Protein AF-A0A8S2AX64-F1 (afdb_monomer_lite)

Secondary structure (DSSP, 8-state):
-HHHHHHHHHHHHHHHHHH--------SSSTT----HHHH---GGGBPPPEEEESSSS-EEEEEEBSSEEEEEEE----SHHHHHHHHHHHHHHHTTTTTSTTB-SSPPTT-SEEEEEEHHHHHHS-HHHHHHHHHHHHHHHHHHHHHHHHHHHHHHHHHHHHHHHHHHHHHHHHHHHHHHHHHHHHHHHHHHHHTS------------------------------------SS-HIIIIIHHHHHHHHHHHHHHHHHHHHHHHHHHHHHHHHHHHHHHHHHHHSSS-TTS-------HHHHHHHHHHH--GGG----PPPPP------

Sequence (330 aa):
MANSLRLYLACIKNTLEAAMCLQNFPCQEVERHNKPEVELKTSPELLLNPLLICRNEAEKCLIETSINSLRISLKVKQADELENILTKKFLRFLSMRAEAFQVLRRKPVQGYDISFLITNYHCEEMQKQKLIDFIIQFMEDIEKEIRDLKESVNTRGRLVATEFLKQFISYSWVGGWLGFNSCFSLAVLCFVAYSKMTTVEAGQKTQKSSPSGSAAAATGSLKQSSGSFKRWGRRHPFVRYGLPMISLTVFGALGLGQLLQGSKDIAKVKDDQEWEIIETRKALSRTGPVDAYKPKNTSIEEELKAMQEKVDINTYEYKKIPKLNENKSS

InterPro domains:
  IPR008384 Actin-related protein 2/3 complex subunit 4 [PF05856] (1-167)
  IPR008384 Actin-related protein 2/3 complex subunit 4 [PTHR22629] (1-168)
  IPR020164 Cytochrome c oxidase assembly protein COX16 [PF14138] (239-326)
  IPR034666 Arp2/3 complex subunit 2/4 [G3DSA:3.30.1460.20] (1-168)
  IPR034666 Arp2/3 complex subunit 2/4 [SSF69645] (3-168)

Foldseek 3Di:
DVVLLVVLLVVLLVVLVVQPPADFDADPVDPPHGDDCQVVVPDVVQWDDWDWRDSDPQWIWIWTGGRWKIKIFTGDHDPDPLLVVLLLVVQQVVLVVCVVVVQWHVDGDPPGRTMGMGGNVCVVVDPSSVVSVVVSVVNVVSVVVSVVVVVVVVVVVVVVVVVVVVVVVVCCVVCVVVVVVVVVVVVVVVVVVVVVVPDDDDDDDDDDDDDDDDDDDDDDDDDDDDPDPPPPDDDDPCRVPVVVVVVCVVCVVVVVVVVVVVVVVVVVVVVVVVVVVVVVVVCVPDDDDPPPDDDPPDPPVNVVVVVCVVCPVVDDDDDDDDDDDPDDDD

Structure (mmCIF, N/CA/C/O backbone):
data_AF-A0A8S2AX64-F1
#
_entry.id   AF-A0A8S2AX64-F1
#
loop_
_atom_site.group_PDB
_atom_site.id
_atom_site.type_symbol
_atom_site.label_atom_id
_atom_site.label_alt_id
_atom_site.label_comp_id
_atom_site.label_asym_id
_atom_site.label_entity_id
_atom_site.label_seq_id
_atom_site.pdbx_PDB_ins_code
_atom_site.Cartn_x
_atom_site.Cartn_y
_atom_site.Cartn_z
_atom_site.occupancy
_atom_site.B_iso_or_equiv
_atom_site.auth_seq_id
_atom_site.auth_comp_id
_atom_site.auth_asym_id
_atom_site.auth_atom_id
_atom_site.pdbx_PDB_model_num
ATOM 1 N N . MET A 1 1 ? -5.538 13.500 -18.872 1.00 55.47 1 MET A N 1
ATOM 2 C CA . MET A 1 1 ? -5.405 12.380 -17.904 1.00 55.47 1 MET A CA 1
ATOM 3 C C . MET A 1 1 ? -5.060 12.812 -16.471 1.00 55.47 1 MET A C 1
ATOM 5 O O . MET A 1 1 ? -5.484 12.106 -15.562 1.00 55.47 1 MET A O 1
ATOM 9 N N . ALA A 1 2 ? -4.390 13.952 -16.228 1.00 62.00 2 ALA A N 1
ATOM 10 C CA . ALA A 1 2 ? -4.053 14.430 -14.872 1.00 62.00 2 ALA A CA 1
ATOM 11 C C . ALA A 1 2 ? -5.272 14.674 -13.949 1.00 62.00 2 ALA A C 1
ATOM 13 O O . ALA A 1 2 ? -5.227 14.343 -12.768 1.00 62.00 2 ALA A O 1
ATOM 14 N N . ASN A 1 3 ? -6.401 15.142 -14.498 1.00 77.25 3 ASN A N 1
ATOM 15 C CA . ASN A 1 3 ? -7.613 15.411 -13.707 1.00 77.25 3 ASN A CA 1
ATOM 16 C C . ASN A 1 3 ? -8.187 14.161 -13.014 1.00 77.25 3 ASN A C 1
ATOM 18 O O . ASN A 1 3 ? -8.735 14.273 -11.924 1.00 77.25 3 ASN A O 1
ATOM 22 N N . SER A 1 4 ? -8.023 12.972 -13.609 1.00 86.94 4 SER A N 1
ATOM 23 C CA . SER A 1 4 ? -8.509 11.714 -13.016 1.00 86.94 4 SER A CA 1
ATOM 24 C C . SER A 1 4 ? -7.727 11.300 -11.764 1.00 86.94 4 SER A C 1
ATOM 26 O O . SER A 1 4 ? -8.326 10.774 -10.833 1.00 86.94 4 SER A O 1
ATOM 28 N N . LEU A 1 5 ? -6.413 11.571 -11.715 1.00 89.62 5 LEU A N 1
ATOM 29 C CA . LEU A 1 5 ? -5.580 11.268 -10.546 1.00 89.62 5 LEU A CA 1
ATOM 30 C C . LEU A 1 5 ? -5.983 12.159 -9.372 1.00 89.62 5 LEU A C 1
ATOM 32 O O . LEU A 1 5 ? -6.236 11.665 -8.282 1.00 89.62 5 LEU A O 1
ATOM 36 N N . ARG A 1 6 ? -6.136 13.464 -9.623 1.00 91.69 6 ARG A N 1
ATOM 37 C CA . ARG A 1 6 ? -6.538 14.430 -8.594 1.00 91.69 6 ARG A CA 1
ATOM 38 C C . ARG A 1 6 ? -7.884 14.074 -7.962 1.00 91.69 6 ARG A C 1
ATOM 40 O O . ARG A 1 6 ? -8.031 14.161 -6.750 1.00 91.69 6 ARG A O 1
ATOM 47 N N . LEU A 1 7 ? -8.862 13.670 -8.777 1.00 93.44 7 LEU A N 1
ATOM 48 C CA . LEU A 1 7 ? -10.181 13.248 -8.293 1.00 93.44 7 LEU A CA 1
ATOM 49 C C . LEU A 1 7 ? -10.109 11.943 -7.491 1.00 93.44 7 LEU A C 1
ATOM 51 O O . LEU A 1 7 ? -10.753 11.836 -6.453 1.00 93.44 7 LEU A O 1
ATOM 55 N N . TYR A 1 8 ? -9.300 10.983 -7.940 1.00 94.12 8 TYR A N 1
ATOM 56 C CA . TYR A 1 8 ? -9.068 9.729 -7.225 1.00 94.12 8 TYR A CA 1
ATOM 57 C C . TYR A 1 8 ? -8.431 9.964 -5.849 1.00 94.12 8 TYR A C 1
ATOM 59 O O . TYR A 1 8 ? -8.951 9.486 -4.842 1.00 94.12 8 TYR A O 1
ATOM 67 N N . LEU A 1 9 ? -7.370 10.771 -5.783 1.00 94.38 9 LEU A N 1
ATOM 68 C CA . LEU A 1 9 ? -6.705 11.119 -4.527 1.00 94.38 9 LEU A CA 1
ATOM 69 C C . LEU A 1 9 ? -7.616 11.932 -3.600 1.00 94.38 9 LEU A C 1
ATOM 71 O O . LEU A 1 9 ? -7.649 11.672 -2.402 1.00 94.38 9 LEU A O 1
ATOM 75 N N . ALA A 1 10 ? -8.418 12.857 -4.138 1.00 95.38 10 ALA A N 1
ATOM 76 C CA . ALA A 1 10 ? -9.407 13.595 -3.352 1.00 95.38 10 ALA A CA 1
ATOM 77 C C . ALA A 1 10 ? -10.498 12.674 -2.776 1.00 95.38 10 ALA A C 1
ATOM 79 O O . ALA A 1 10 ? -10.884 12.820 -1.618 1.00 95.38 10 ALA A O 1
ATOM 80 N N . CYS A 1 11 ? -10.967 11.695 -3.556 1.00 95.81 11 CYS A N 1
ATOM 81 C CA . CYS A 1 11 ? -11.922 10.692 -3.089 1.00 95.81 11 CYS A CA 1
ATOM 82 C C . CYS A 1 11 ? -11.332 9.843 -1.953 1.00 95.81 11 CYS A C 1
ATOM 84 O O . CYS A 1 11 ? -11.980 9.674 -0.919 1.00 95.81 11 CYS A O 1
ATOM 86 N N . ILE A 1 12 ? -10.086 9.378 -2.101 1.00 96.19 12 ILE A N 1
ATOM 87 C CA . ILE A 1 12 ? -9.374 8.652 -1.040 1.00 96.19 12 ILE A CA 1
ATOM 88 C C . ILE A 1 12 ? -9.216 9.534 0.196 1.00 96.19 12 ILE A C 1
ATOM 90 O O . ILE A 1 12 ? -9.532 9.081 1.290 1.00 96.19 12 ILE A O 1
ATOM 94 N N . LYS A 1 13 ? -8.799 10.794 0.037 1.00 96.81 13 LYS A N 1
ATOM 95 C CA . LYS A 1 13 ? -8.626 11.745 1.142 1.00 96.81 13 LYS A CA 1
ATOM 96 C C . LYS A 1 13 ? -9.906 11.894 1.966 1.00 96.81 13 LYS A C 1
ATOM 98 O O . LYS A 1 13 ? -9.872 11.684 3.174 1.00 96.81 13 LYS A O 1
ATOM 103 N N . ASN A 1 14 ? -11.031 12.173 1.310 1.00 96.50 14 ASN A N 1
ATOM 104 C CA . ASN A 1 14 ? -12.323 12.337 1.982 1.00 96.50 14 ASN A CA 1
ATOM 105 C C . ASN A 1 14 ? -12.794 11.030 2.641 1.00 96.50 14 ASN A C 1
ATOM 107 O O . ASN A 1 14 ? -13.362 11.046 3.730 1.00 96.50 14 ASN A O 1
ATOM 111 N N . THR A 1 15 ? -12.529 9.887 2.001 1.00 96.75 15 THR A N 1
ATOM 112 C CA . THR A 1 15 ? -12.867 8.572 2.563 1.00 96.75 15 THR A CA 1
ATOM 113 C C . THR A 1 15 ? -12.036 8.278 3.807 1.00 96.75 15 THR A C 1
ATOM 115 O O . THR A 1 15 ? -12.578 7.819 4.805 1.00 96.75 15 THR A O 1
ATOM 118 N N . LEU A 1 16 ? -10.736 8.579 3.783 1.00 95.81 16 LEU A N 1
ATOM 119 C CA . LEU A 1 16 ? -9.847 8.419 4.932 1.00 95.81 16 LEU A CA 1
ATOM 120 C C . LEU A 1 16 ? -10.200 9.372 6.074 1.00 95.81 16 LEU A C 1
ATOM 122 O O . LEU A 1 16 ? -10.101 8.982 7.233 1.00 95.81 16 LEU A O 1
ATOM 126 N N . GLU A 1 17 ? -10.647 10.588 5.765 1.00 95.12 17 GLU A N 1
ATOM 127 C CA . GLU A 1 17 ? -11.116 11.542 6.769 1.00 95.12 17 GLU A CA 1
ATOM 128 C C . GLU A 1 17 ? -12.361 11.041 7.510 1.00 95.12 17 GLU A C 1
ATOM 130 O O . GLU A 1 17 ? -12.419 11.145 8.735 1.00 95.12 17 GLU A O 1
ATOM 135 N N . ALA A 1 18 ? -13.313 10.440 6.789 1.00 94.12 18 ALA A N 1
ATOM 136 C CA . ALA A 1 18 ? -14.493 9.812 7.382 1.00 94.12 18 ALA A CA 1
ATOM 137 C C . ALA A 1 18 ? -14.166 8.492 8.106 1.00 94.12 18 ALA A C 1
ATOM 139 O O . ALA A 1 18 ? -14.787 8.156 9.109 1.00 94.12 18 ALA A O 1
ATOM 140 N N . ALA A 1 19 ? -13.190 7.738 7.597 1.00 93.88 19 ALA A N 1
ATOM 141 C CA . ALA A 1 19 ? -12.797 6.440 8.130 1.00 93.88 19 ALA A CA 1
ATOM 142 C C . ALA A 1 19 ? -11.932 6.536 9.398 1.00 93.88 19 ALA A C 1
ATOM 144 O O . ALA A 1 19 ? -12.004 5.657 10.256 1.00 93.88 19 ALA A O 1
ATOM 145 N N . MET A 1 20 ? -11.120 7.589 9.547 1.00 89.50 20 MET A N 1
ATOM 146 C CA . MET A 1 20 ? -10.255 7.804 10.716 1.00 89.50 20 MET A CA 1
ATOM 147 C C . MET A 1 20 ? -11.000 8.432 11.900 1.00 89.50 20 MET A C 1
ATOM 149 O O . MET A 1 20 ? -10.605 9.461 12.455 1.00 89.50 20 MET A O 1
ATOM 153 N N . CYS A 1 21 ? -12.068 7.753 12.310 1.00 91.00 21 CYS A N 1
ATOM 154 C CA . CYS A 1 21 ? -12.815 7.981 13.544 1.00 91.00 21 CYS A CA 1
ATOM 155 C C . CYS A 1 21 ? -12.558 6.831 14.533 1.00 91.00 21 CYS A C 1
ATOM 157 O O . CYS A 1 21 ? -13.493 6.231 15.061 1.00 91.00 21 CYS A O 1
ATOM 159 N N . LEU A 1 22 ? -11.277 6.505 14.735 1.00 94.19 22 LEU A N 1
ATOM 160 C CA . LEU A 1 22 ? -10.844 5.383 15.565 1.00 94.19 22 LEU A CA 1
ATOM 161 C C . LEU A 1 22 ? -10.985 5.706 17.053 1.00 94.19 22 LEU A C 1
ATOM 163 O O . LEU A 1 22 ? -10.706 6.823 17.487 1.00 94.19 22 LEU A O 1
ATOM 167 N N . GLN A 1 23 ? -11.384 4.705 17.829 1.00 93.06 23 GLN A N 1
ATOM 168 C CA . GLN A 1 23 ? -11.519 4.784 19.278 1.00 93.06 23 GLN A CA 1
ATOM 169 C C . GLN A 1 23 ? -10.722 3.661 19.934 1.00 93.06 23 GLN A C 1
ATOM 171 O O . GLN A 1 23 ? -10.535 2.589 19.359 1.00 93.06 23 GLN A O 1
ATOM 176 N N . ASN A 1 24 ? -10.244 3.903 21.152 1.00 94.69 24 ASN A N 1
ATOM 177 C CA . ASN A 1 24 ? -9.595 2.858 21.926 1.00 94.69 24 ASN A CA 1
ATOM 178 C C . ASN A 1 24 ? -10.636 1.800 22.329 1.00 94.69 24 ASN A C 1
ATOM 180 O O . ASN A 1 24 ? -11.593 2.112 23.039 1.00 94.69 24 ASN A O 1
ATOM 184 N N . PHE A 1 25 ? -10.451 0.564 21.865 1.00 94.25 25 PHE A N 1
ATOM 185 C CA . PHE A 1 25 ? -11.359 -0.551 22.115 1.00 94.25 25 PHE A CA 1
ATOM 186 C C . PHE A 1 25 ? -10.556 -1.791 22.539 1.00 94.25 25 PHE A C 1
ATOM 188 O O . PHE A 1 25 ? -9.689 -2.223 21.775 1.00 94.25 25 PHE A O 1
ATOM 195 N N . PRO A 1 26 ? -10.795 -2.356 23.737 1.00 92.81 26 PRO A N 1
ATOM 196 C CA . PRO A 1 26 ? -10.091 -3.547 24.203 1.00 92.81 26 PRO A CA 1
ATOM 197 C C . PRO A 1 26 ? -10.538 -4.801 23.437 1.00 92.81 26 PRO A C 1
ATOM 199 O O . PRO A 1 26 ? -11.692 -4.915 23.035 1.00 92.81 26 PRO A O 1
ATOM 202 N N . CYS A 1 27 ? -9.634 -5.771 23.290 1.00 91.12 27 CYS A N 1
ATOM 203 C CA . CYS A 1 27 ? -9.926 -7.051 22.646 1.00 91.12 27 CYS A CA 1
ATOM 204 C C . CYS A 1 27 ? -10.966 -7.830 23.465 1.00 91.12 27 CYS A C 1
ATOM 206 O O . CYS A 1 27 ? -10.774 -8.038 24.665 1.00 91.12 27 CYS A O 1
ATOM 208 N N . GLN A 1 28 ? -12.038 -8.299 22.823 1.00 88.94 28 GLN A N 1
ATOM 209 C CA . GLN A 1 28 ? -13.081 -9.084 23.499 1.00 88.94 28 GLN A CA 1
ATOM 210 C C . GLN A 1 28 ? -12.664 -10.538 23.766 1.00 88.94 28 GLN A C 1
ATOM 212 O O . GLN A 1 28 ? -13.091 -11.125 24.754 1.00 88.94 28 GLN A O 1
ATOM 217 N N . GLU A 1 29 ? -11.831 -11.126 22.903 1.00 87.62 29 GLU A N 1
ATOM 218 C CA . GLU A 1 29 ? -11.436 -12.537 23.031 1.00 87.62 29 GLU A CA 1
ATOM 219 C C . GLU A 1 29 ? -10.362 -12.776 24.089 1.00 87.62 29 GLU A C 1
ATOM 221 O O . GLU A 1 29 ? -10.317 -13.832 24.716 1.00 87.62 29 GLU A O 1
ATOM 226 N N . VAL A 1 30 ? -9.442 -11.819 24.237 1.00 89.31 30 VAL A N 1
ATOM 227 C CA . VAL A 1 30 ? -8.279 -11.966 25.111 1.00 89.31 30 VAL A CA 1
ATOM 228 C C . VAL A 1 30 ? -8.277 -10.832 26.115 1.00 89.31 30 VAL A C 1
ATOM 230 O O . VAL A 1 30 ? -8.035 -9.676 25.763 1.00 89.31 30 VAL A O 1
ATOM 233 N N . GLU A 1 31 ? -8.501 -11.186 27.376 1.00 87.19 31 GLU A N 1
ATOM 234 C CA . GLU A 1 31 ? -8.516 -10.232 28.477 1.00 87.19 31 GLU A CA 1
ATOM 235 C C . GLU A 1 31 ? -7.222 -9.415 28.544 1.00 87.19 31 GLU A C 1
ATOM 237 O O . GLU A 1 31 ? -6.124 -9.940 28.373 1.00 87.19 31 GLU A O 1
ATOM 242 N N . ARG A 1 32 ? -7.351 -8.119 28.854 1.00 90.25 32 ARG A N 1
ATOM 243 C CA . ARG A 1 32 ? -6.231 -7.171 29.039 1.00 90.25 32 ARG A CA 1
ATOM 244 C C . ARG A 1 32 ? -5.342 -6.954 27.812 1.00 90.25 32 ARG A C 1
ATOM 246 O O . ARG A 1 32 ? -4.303 -6.307 27.929 1.00 90.25 32 ARG A O 1
ATOM 253 N N . HIS A 1 33 ? -5.741 -7.434 26.640 1.00 91.25 33 HIS A N 1
ATOM 254 C CA . HIS A 1 33 ? -5.062 -7.123 25.390 1.00 91.25 33 HIS A CA 1
ATOM 255 C C . HIS A 1 33 ? -5.841 -6.074 24.595 1.00 91.25 33 HIS A C 1
ATOM 257 O O . HIS A 1 33 ? -7.067 -6.078 24.561 1.00 91.25 33 HIS A O 1
ATOM 263 N N . ASN A 1 34 ? -5.118 -5.193 23.906 1.00 92.00 34 ASN A N 1
ATOM 264 C CA . ASN A 1 34 ? -5.666 -4.345 22.854 1.00 92.00 34 ASN A CA 1
ATOM 265 C C . ASN A 1 34 ? -5.005 -4.758 21.538 1.00 92.00 34 ASN A C 1
ATOM 267 O O . ASN A 1 34 ? -3.781 -4.681 21.402 1.00 92.00 34 ASN A O 1
ATOM 271 N N . LYS A 1 35 ? -5.801 -5.290 20.611 1.00 92.75 35 LYS A N 1
ATOM 272 C CA . LYS A 1 35 ? -5.341 -5.778 19.310 1.00 92.75 35 LYS A CA 1
ATOM 273 C C . LYS A 1 35 ? -6.155 -5.093 18.213 1.00 92.75 35 LYS A C 1
ATOM 275 O O . LYS A 1 35 ? -7.345 -4.867 18.405 1.00 92.75 35 LYS A O 1
ATOM 280 N N . PRO A 1 36 ? -5.552 -4.788 17.054 1.00 94.56 36 PRO A N 1
ATOM 281 C CA . PRO A 1 36 ? -6.282 -4.193 15.941 1.00 94.56 36 PRO A CA 1
ATOM 282 C C . PRO A 1 36 ? -7.335 -5.174 15.400 1.00 94.56 36 PRO A C 1
ATOM 284 O O . PRO A 1 36 ? -6.991 -6.209 14.823 1.00 94.56 36 PRO A O 1
ATOM 287 N N . GLU A 1 37 ? -8.616 -4.833 15.551 1.00 93.56 37 GLU A N 1
ATOM 288 C CA . GLU A 1 37 ? -9.743 -5.704 15.183 1.00 93.56 37 GLU A CA 1
ATOM 289 C C . GLU A 1 37 ? -9.778 -6.001 13.673 1.00 93.56 37 GLU A C 1
ATOM 291 O O . GLU A 1 37 ? -10.145 -7.098 13.255 1.00 93.56 37 GLU A O 1
ATOM 296 N N . VAL A 1 38 ? -9.289 -5.076 12.832 1.00 94.00 38 VAL A N 1
ATOM 297 C CA . VAL A 1 38 ? -9.238 -5.251 11.365 1.00 94.00 38 VAL A CA 1
ATOM 298 C C . VAL A 1 38 ? -8.298 -6.385 10.910 1.00 94.00 38 VAL A C 1
ATOM 300 O O . VAL A 1 38 ? -8.431 -6.922 9.799 1.00 94.00 38 VAL A O 1
ATOM 303 N N . GLU A 1 39 ? -7.325 -6.751 11.752 1.00 91.81 39 GLU A N 1
ATOM 304 C CA . GLU A 1 39 ? -6.420 -7.885 11.531 1.00 91.81 39 GLU A CA 1
ATOM 305 C C . GLU A 1 39 ? -6.965 -9.179 12.133 1.00 91.81 39 GLU A C 1
ATOM 307 O O . GLU A 1 39 ? -6.786 -10.235 11.530 1.00 91.81 39 GLU A O 1
ATOM 312 N N . LEU A 1 40 ? -7.619 -9.096 13.296 1.00 90.62 40 LEU A N 1
ATOM 313 C CA . LEU A 1 40 ? -8.103 -10.263 14.031 1.00 90.62 40 LEU A CA 1
ATOM 314 C C . LEU A 1 40 ? -9.362 -10.865 13.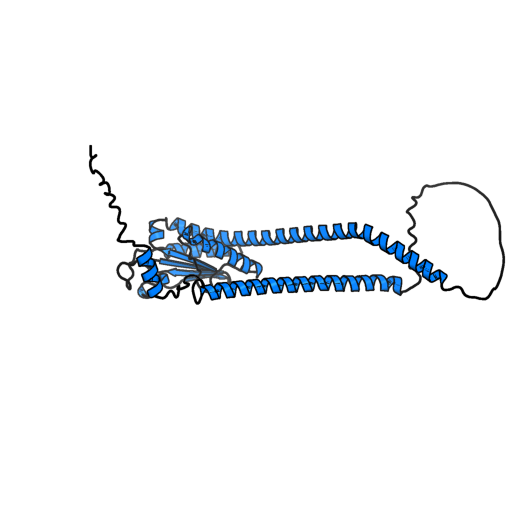384 1.00 90.62 40 LEU A C 1
ATOM 316 O O . LEU A 1 40 ? -9.444 -12.081 13.236 1.00 90.62 40 LEU A O 1
ATOM 320 N N . LYS A 1 41 ? -10.291 -10.015 12.923 1.00 89.00 41 LYS A N 1
ATOM 321 C CA . LYS A 1 41 ? -11.545 -10.392 12.240 1.00 89.00 41 LYS A CA 1
ATOM 322 C C . LYS A 1 41 ? -12.408 -11.423 12.985 1.00 89.00 41 LYS A C 1
ATOM 324 O O . LYS A 1 41 ? -13.100 -12.215 12.348 1.00 89.00 41 LYS A O 1
ATOM 329 N N . THR A 1 42 ? -12.369 -11.428 14.309 1.00 88.56 42 THR A N 1
ATOM 330 C CA . THR A 1 42 ? -13.107 -12.392 15.137 1.00 88.56 42 THR A CA 1
ATOM 331 C C . THR A 1 42 ? -14.516 -11.920 15.462 1.00 88.56 42 THR A C 1
ATOM 333 O O . THR A 1 42 ? -15.457 -12.704 15.379 1.00 88.56 42 THR A O 1
ATOM 336 N N . SER A 1 43 ? -14.665 -10.627 15.742 1.00 89.19 43 SER A N 1
ATOM 337 C CA . SER A 1 43 ? -15.923 -9.934 16.023 1.00 89.19 43 SER A CA 1
ATOM 338 C C . SER A 1 43 ? -16.411 -9.171 14.777 1.00 89.19 43 SER A C 1
ATOM 340 O O . SER A 1 43 ? -15.946 -8.062 14.485 1.00 89.19 43 SER A O 1
ATOM 342 N N . PRO A 1 44 ? -17.327 -9.742 13.972 1.00 91.12 44 PRO A N 1
ATOM 343 C CA . PRO A 1 44 ? -17.816 -9.081 12.761 1.00 91.12 44 PRO A CA 1
ATOM 344 C C . PRO A 1 44 ? -18.567 -7.772 13.043 1.00 91.12 44 PRO A C 1
ATOM 346 O O . PRO A 1 44 ? -18.605 -6.902 12.181 1.00 91.12 44 PRO A O 1
ATOM 349 N N . GLU A 1 45 ? -19.125 -7.597 14.239 1.00 91.75 45 GLU A N 1
ATOM 350 C CA . GLU A 1 45 ? -19.824 -6.385 14.674 1.00 91.75 45 GLU A CA 1
ATOM 351 C C . GLU A 1 45 ? -18.912 -5.159 14.827 1.00 91.75 45 GLU A C 1
ATOM 353 O O . GLU A 1 45 ? -19.392 -4.027 14.789 1.00 91.75 45 GLU A O 1
ATOM 358 N N . LEU A 1 46 ? -17.601 -5.369 14.985 1.00 93.06 46 LEU A N 1
ATOM 359 C CA . LEU A 1 46 ? -16.616 -4.289 15.094 1.00 93.06 46 LEU A CA 1
ATOM 360 C C . LEU A 1 46 ? -16.020 -3.896 13.741 1.00 93.06 46 LEU A C 1
ATOM 362 O O . LEU A 1 46 ? -15.304 -2.893 13.645 1.00 93.06 46 LEU A O 1
ATOM 366 N N . LEU A 1 47 ? -16.284 -4.695 12.706 1.00 94.06 47 LEU A N 1
ATOM 367 C CA . LEU A 1 47 ? -15.816 -4.468 11.350 1.00 94.06 47 LEU A CA 1
ATOM 368 C C . LEU A 1 47 ? -16.857 -3.663 10.579 1.00 94.06 47 LEU A C 1
ATOM 370 O O . LEU A 1 47 ? -18.045 -3.972 10.572 1.00 94.06 47 LEU A O 1
ATOM 374 N N . LEU A 1 48 ? -16.391 -2.637 9.879 1.00 94.25 48 LEU A N 1
ATOM 375 C CA . LEU A 1 48 ? -17.215 -1.874 8.957 1.00 94.25 48 LEU A CA 1
ATOM 376 C C . LEU A 1 48 ? -17.086 -2.441 7.540 1.00 94.25 48 LEU A C 1
ATOM 378 O O . LEU A 1 48 ? -16.194 -3.235 7.225 1.00 94.25 48 LEU A O 1
ATOM 382 N N . ASN A 1 49 ? -17.990 -2.010 6.660 1.00 93.88 49 ASN A N 1
ATOM 383 C CA . ASN A 1 49 ? -17.981 -2.451 5.273 1.00 93.88 49 ASN A CA 1
ATOM 384 C C . ASN A 1 49 ? -16.686 -2.008 4.568 1.00 93.88 49 ASN A C 1
ATOM 386 O O . ASN A 1 49 ? -16.378 -0.813 4.561 1.00 93.88 49 ASN A O 1
ATOM 390 N N . PRO A 1 50 ? -15.946 -2.936 3.933 1.00 95.19 50 PRO A N 1
ATOM 391 C CA . PRO A 1 50 ? -14.740 -2.593 3.200 1.00 95.19 50 PRO A CA 1
ATOM 392 C C . PRO A 1 50 ? -15.076 -1.747 1.969 1.00 95.19 50 PRO A C 1
ATOM 394 O O . PRO A 1 50 ? -15.979 -2.073 1.197 1.00 95.19 50 PRO A O 1
ATOM 397 N N . LEU A 1 51 ? -14.313 -0.679 1.759 1.00 96.00 51 LEU A N 1
ATOM 398 C CA . LEU A 1 51 ? -14.480 0.246 0.644 1.00 96.00 51 LEU A CA 1
ATOM 399 C C . LEU A 1 51 ? -13.373 0.026 -0.386 1.00 96.00 51 LEU A C 1
ATOM 401 O O . LEU A 1 51 ? -12.186 0.087 -0.070 1.00 96.00 51 LEU A O 1
ATOM 405 N N . LEU A 1 52 ? -13.760 -0.212 -1.637 1.00 95.69 52 LEU A N 1
ATOM 406 C CA . LEU A 1 52 ? -12.841 -0.339 -2.764 1.00 95.69 52 LEU A CA 1
ATOM 407 C C . LEU A 1 52 ? -12.969 0.897 -3.657 1.00 95.69 52 LEU A C 1
ATOM 409 O O . LEU A 1 52 ? -14.004 1.108 -4.285 1.00 95.69 52 LEU A O 1
ATOM 413 N N . ILE A 1 53 ? -11.902 1.684 -3.757 1.00 96.25 53 ILE A N 1
ATOM 414 C CA . ILE A 1 53 ? -11.826 2.841 -4.650 1.00 96.25 53 ILE A CA 1
ATOM 415 C C . ILE A 1 53 ? -10.905 2.465 -5.807 1.00 96.25 53 ILE A C 1
ATOM 417 O O . ILE A 1 53 ? -9.739 2.128 -5.601 1.00 96.25 53 ILE A O 1
ATOM 421 N N . CYS A 1 54 ? -11.424 2.512 -7.030 1.00 94.06 54 CYS A N 1
ATOM 422 C CA . CYS A 1 54 ? -10.666 2.189 -8.236 1.00 94.06 54 CYS A CA 1
ATOM 423 C C . CYS A 1 54 ? -10.594 3.408 -9.146 1.00 94.06 54 CYS A C 1
ATOM 425 O O . CYS A 1 54 ? -11.600 4.078 -9.370 1.00 94.06 54 CYS A O 1
ATOM 427 N N . ARG A 1 55 ? -9.410 3.662 -9.704 1.00 91.31 55 ARG A N 1
ATOM 428 C CA . ARG A 1 55 ? -9.247 4.622 -10.802 1.00 91.31 55 ARG A CA 1
ATOM 429 C C . ARG A 1 55 ? -9.277 3.916 -12.150 1.00 91.31 55 ARG A C 1
ATOM 431 O O . ARG A 1 55 ? -9.957 4.367 -13.061 1.00 91.31 55 ARG A O 1
ATOM 438 N N . ASN A 1 56 ? -8.544 2.810 -12.237 1.00 89.94 56 ASN A N 1
ATOM 439 C CA . ASN A 1 56 ? -8.448 1.914 -13.385 1.00 89.94 56 ASN A CA 1
ATOM 440 C C . ASN A 1 56 ? -8.437 0.467 -12.864 1.00 89.94 56 ASN A C 1
ATOM 442 O O . ASN A 1 56 ? -8.253 0.241 -11.673 1.00 89.94 56 ASN A O 1
ATOM 446 N N . GLU A 1 57 ? -8.520 -0.529 -13.741 1.00 88.69 57 GLU A N 1
ATOM 447 C CA . GLU A 1 57 ? -8.421 -1.947 -13.344 1.00 88.69 57 GLU A CA 1
ATOM 448 C C . GLU A 1 57 ? -7.077 -2.297 -12.668 1.00 88.69 57 GLU A C 1
ATOM 450 O O . GLU A 1 57 ? -6.999 -3.175 -11.804 1.00 88.69 57 GLU A O 1
ATOM 455 N N . ALA A 1 58 ? -6.009 -1.582 -13.039 1.00 88.56 58 ALA A N 1
ATOM 456 C CA . ALA A 1 58 ? -4.672 -1.756 -12.477 1.00 88.56 58 ALA A CA 1
ATOM 457 C C . ALA A 1 58 ? -4.458 -1.001 -11.148 1.00 88.56 58 ALA A C 1
ATOM 459 O O . ALA A 1 58 ? -3.704 -1.480 -10.304 1.00 88.56 58 ALA A O 1
ATOM 460 N N . GLU A 1 59 ? -5.120 0.146 -10.955 1.00 91.38 59 GLU A N 1
ATOM 461 C CA . GLU A 1 59 ? -4.952 1.044 -9.800 1.00 91.38 59 GLU A CA 1
ATOM 462 C C . GLU A 1 59 ? -6.171 0.963 -8.881 1.00 91.38 59 GLU A C 1
ATOM 464 O O . GLU A 1 59 ? -7.251 1.469 -9.210 1.00 91.38 59 GLU A O 1
ATOM 469 N N . LYS A 1 60 ? -5.981 0.361 -7.706 1.00 94.00 60 LYS A N 1
ATOM 470 C CA . LYS A 1 60 ? -7.043 0.183 -6.714 1.00 94.00 60 LYS A CA 1
ATOM 471 C C . LYS A 1 60 ? -6.542 0.416 -5.294 1.00 94.00 60 LYS A C 1
ATOM 473 O O . LYS A 1 60 ? -5.430 0.024 -4.943 1.00 94.00 60 LYS A O 1
ATOM 478 N N . CYS A 1 61 ? -7.402 0.994 -4.469 1.00 96.06 61 CYS A N 1
ATOM 479 C CA . CYS A 1 61 ? -7.218 1.177 -3.038 1.00 96.06 61 CYS A CA 1
ATOM 480 C C . CYS A 1 61 ? -8.345 0.442 -2.307 1.00 96.06 61 CYS A C 1
ATOM 482 O O . CYS A 1 61 ? -9.519 0.643 -2.611 1.00 96.06 61 CYS A O 1
ATOM 484 N N . LEU A 1 62 ? -7.987 -0.438 -1.377 1.00 97.00 62 LEU A N 1
ATOM 485 C CA . LEU A 1 62 ? -8.922 -1.109 -0.480 1.00 97.00 62 LEU A CA 1
ATOM 486 C C . LEU A 1 62 ? -8.758 -0.526 0.918 1.00 97.00 62 LEU A C 1
ATOM 488 O O . LEU A 1 62 ? -7.661 -0.560 1.474 1.00 97.00 62 LEU A O 1
ATOM 492 N N . ILE A 1 63 ? -9.848 -0.022 1.478 1.00 97.31 63 ILE A N 1
ATOM 493 C CA . ILE A 1 63 ? -9.912 0.540 2.821 1.00 97.31 63 ILE A CA 1
ATOM 494 C C . ILE A 1 63 ? -10.819 -0.371 3.644 1.00 97.31 63 ILE A C 1
ATOM 496 O O . ILE A 1 63 ? -12.016 -0.469 3.391 1.00 97.31 63 ILE A O 1
ATOM 500 N N . GLU A 1 64 ? -10.237 -1.058 4.616 1.00 95.88 64 GLU A N 1
ATOM 501 C CA . GLU A 1 64 ? -10.959 -1.834 5.618 1.00 95.88 64 GLU A CA 1
ATOM 502 C C . GLU A 1 64 ? -10.919 -1.056 6.929 1.00 95.88 64 GLU A C 1
ATOM 504 O O . GLU A 1 64 ? -9.848 -0.686 7.415 1.00 95.88 64 GLU A O 1
ATOM 509 N N . THR A 1 65 ? -12.086 -0.802 7.499 1.00 95.88 65 THR A N 1
ATOM 510 C CA . THR A 1 65 ? -12.244 -0.015 8.718 1.00 95.88 65 THR A CA 1
ATOM 511 C C . THR A 1 65 ? -12.812 -0.873 9.836 1.00 95.88 65 THR A C 1
ATOM 513 O O . THR A 1 65 ? -13.651 -1.744 9.612 1.00 95.88 65 THR A O 1
ATOM 516 N N . SER A 1 66 ? -12.349 -0.624 11.053 1.00 95.50 66 SER A N 1
ATOM 517 C CA . SER A 1 66 ? -12.936 -1.144 12.282 1.00 95.50 66 SER A CA 1
ATOM 518 C C . SER A 1 66 ? -13.052 -0.025 13.316 1.00 95.50 66 SER A C 1
ATOM 520 O O . SER A 1 66 ? -12.681 1.122 13.057 1.00 95.50 66 SER A O 1
ATOM 522 N N . ILE A 1 67 ? -13.560 -0.356 14.502 1.00 94.88 67 ILE A N 1
ATOM 523 C CA . ILE A 1 67 ? -13.676 0.591 15.615 1.00 94.88 67 ILE A CA 1
ATOM 524 C C . ILE A 1 67 ? -12.325 1.157 16.091 1.00 94.88 67 ILE A C 1
ATOM 526 O O . ILE A 1 67 ? -12.235 2.342 16.403 1.00 94.88 67 ILE A O 1
ATOM 530 N N . ASN A 1 68 ? -11.271 0.333 16.136 1.00 95.19 68 ASN A N 1
ATOM 531 C CA . ASN A 1 68 ? -9.974 0.701 16.722 1.00 95.19 68 ASN A CA 1
ATOM 532 C C . ASN A 1 68 ? -8.828 0.805 15.717 1.00 95.19 68 ASN A C 1
ATOM 534 O O . ASN A 1 68 ? -7.760 1.325 16.044 1.00 95.19 68 ASN A O 1
ATOM 538 N N . SER A 1 69 ? -9.015 0.285 14.506 1.00 95.75 69 SER A N 1
ATOM 539 C CA . SER A 1 69 ? -7.963 0.207 13.505 1.00 95.75 69 SER A CA 1
ATOM 540 C C . SER A 1 69 ? -8.503 0.338 12.088 1.00 95.75 69 SER A C 1
ATOM 542 O O . SER A 1 69 ? -9.679 0.143 11.796 1.00 95.75 69 SER A O 1
ATOM 544 N N . LEU A 1 70 ? -7.610 0.708 11.183 1.00 96.00 70 LEU A N 1
ATOM 545 C CA . LEU A 1 70 ? -7.899 0.929 9.780 1.00 96.00 70 LEU A CA 1
ATOM 546 C C . LEU A 1 70 ? -6.758 0.330 8.968 1.00 96.00 70 LEU A C 1
ATOM 548 O O . LEU A 1 70 ? -5.583 0.618 9.205 1.00 96.00 70 LEU A O 1
ATOM 552 N N . ARG A 1 71 ? -7.101 -0.512 7.997 1.00 96.88 71 ARG A N 1
ATOM 553 C CA . ARG A 1 71 ? -6.150 -1.091 7.054 1.00 96.88 71 ARG A CA 1
ATOM 554 C C . ARG A 1 71 ? -6.367 -0.510 5.664 1.00 96.88 71 ARG A C 1
ATOM 556 O O . ARG A 1 71 ? -7.454 -0.601 5.105 1.00 96.88 71 ARG A O 1
ATOM 563 N N . ILE A 1 72 ? -5.306 0.048 5.090 1.00 96.62 72 ILE A N 1
ATOM 564 C CA . ILE A 1 72 ? -5.309 0.614 3.734 1.00 96.62 72 ILE A CA 1
ATOM 565 C C . ILE A 1 72 ? -4.398 -0.250 2.890 1.00 96.62 72 ILE A C 1
ATOM 567 O O . ILE A 1 72 ? -3.222 -0.381 3.208 1.00 96.62 72 ILE A O 1
ATOM 571 N N . SER A 1 73 ? -4.907 -0.840 1.819 1.00 96.88 73 SER A N 1
ATOM 572 C CA . SER A 1 73 ? -4.107 -1.627 0.884 1.00 96.88 73 SER A CA 1
ATOM 573 C C . SER A 1 73 ? -4.127 -0.984 -0.488 1.00 96.88 73 SER A C 1
ATOM 575 O O . SER A 1 73 ? -5.188 -0.751 -1.064 1.00 96.88 73 SER A O 1
ATOM 577 N N . LEU A 1 74 ? -2.941 -0.707 -1.016 1.00 95.12 74 LEU A N 1
ATOM 578 C CA . LEU A 1 74 ? -2.752 -0.000 -2.272 1.00 95.12 74 LEU A CA 1
ATOM 579 C C . LEU A 1 74 ? -2.189 -0.951 -3.322 1.00 95.12 74 LEU A C 1
ATOM 581 O O . LEU A 1 74 ? -1.268 -1.731 -3.058 1.00 95.12 74 LEU A O 1
ATOM 585 N N . LYS A 1 75 ? -2.751 -0.869 -4.524 1.00 94.44 75 LYS A N 1
ATOM 586 C CA . LYS A 1 75 ? -2.197 -1.480 -5.724 1.00 94.44 75 LYS A CA 1
ATOM 587 C C . LYS A 1 75 ? -1.730 -0.377 -6.660 1.00 94.44 75 LYS A C 1
ATOM 589 O O . LYS A 1 75 ? -2.522 0.487 -7.043 1.00 94.44 75 LYS A O 1
ATOM 594 N N . VAL A 1 76 ? -0.448 -0.417 -6.991 1.00 92.94 76 VAL A N 1
ATOM 595 C CA . VAL A 1 76 ? 0.215 0.571 -7.840 1.00 92.94 76 VAL A CA 1
ATOM 596 C C . VAL A 1 76 ? 0.074 0.137 -9.297 1.00 92.94 76 VAL A C 1
ATOM 598 O O . VAL A 1 76 ? 0.080 -1.055 -9.610 1.00 92.94 76 VAL A O 1
ATOM 601 N N . LYS A 1 77 ? -0.058 1.103 -10.210 1.00 90.19 77 LYS A N 1
ATOM 602 C CA . LYS A 1 77 ? -0.071 0.815 -11.645 1.00 90.19 77 LYS A CA 1
ATOM 603 C C . LYS A 1 77 ? 1.246 0.187 -12.078 1.00 90.19 77 LYS A C 1
ATOM 605 O O . LYS A 1 77 ? 2.310 0.726 -11.800 1.00 90.19 77 LYS A O 1
ATOM 610 N N . GLN A 1 78 ? 1.155 -0.901 -12.830 1.00 88.75 78 GLN A N 1
ATOM 611 C CA . GLN A 1 78 ? 2.296 -1.562 -13.453 1.00 88.75 78 GLN A CA 1
ATOM 612 C C . GLN A 1 78 ? 2.011 -1.627 -14.954 1.00 88.75 78 GLN A C 1
ATOM 614 O O . GLN A 1 78 ? 1.048 -2.282 -15.354 1.00 88.75 78 GLN A O 1
ATOM 619 N N . ALA A 1 79 ? 2.774 -0.896 -15.773 1.00 88.56 79 ALA A N 1
ATOM 620 C CA . ALA A 1 79 ? 2.625 -0.941 -17.229 1.00 88.56 79 ALA A CA 1
ATOM 621 C C . ALA A 1 79 ? 3.509 -2.028 -17.860 1.00 88.56 79 ALA A C 1
ATOM 623 O O . ALA A 1 79 ? 3.068 -2.717 -18.774 1.00 88.56 79 ALA A O 1
ATOM 624 N N . ASP A 1 80 ? 4.721 -2.205 -17.327 1.00 91.81 80 ASP A N 1
ATOM 625 C CA . ASP A 1 80 ? 5.741 -3.112 -17.860 1.00 91.81 80 ASP A CA 1
ATOM 626 C 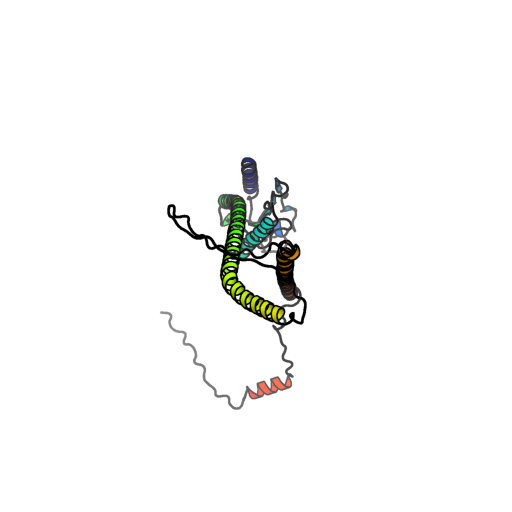C . ASP A 1 80 ? 6.223 -4.127 -16.810 1.00 91.81 80 ASP A C 1
ATOM 628 O O . ASP A 1 80 ? 6.130 -3.902 -15.600 1.00 91.81 80 ASP A O 1
ATOM 632 N N . GLU A 1 81 ? 6.857 -5.214 -17.261 1.00 92.31 81 GLU A N 1
ATOM 633 C CA . GLU A 1 81 ? 7.512 -6.185 -16.370 1.00 92.31 81 GLU A CA 1
ATOM 634 C C . GLU A 1 81 ? 8.651 -5.545 -15.556 1.00 92.31 81 GLU A C 1
ATOM 636 O O . GLU A 1 81 ? 8.804 -5.822 -14.363 1.00 92.31 81 GLU A O 1
ATOM 641 N N . LEU A 1 82 ? 9.408 -4.621 -16.162 1.00 91.06 82 LEU A N 1
ATOM 642 C CA . LEU A 1 82 ? 10.446 -3.865 -15.458 1.00 91.06 82 LEU A CA 1
ATOM 643 C C . LEU A 1 82 ? 9.847 -3.040 -14.311 1.00 91.06 82 LEU A C 1
ATOM 645 O O . LEU A 1 82 ? 10.386 -3.051 -13.206 1.00 91.06 82 LEU A O 1
ATOM 649 N N . GLU A 1 83 ? 8.718 -2.367 -14.543 1.00 93.00 83 GLU A N 1
ATOM 650 C CA . GLU A 1 83 ? 8.025 -1.601 -13.501 1.00 93.00 83 GLU A CA 1
ATOM 651 C C . GLU A 1 83 ? 7.496 -2.507 -12.392 1.00 93.00 83 GLU A C 1
ATOM 653 O O . GLU A 1 83 ? 7.617 -2.150 -11.223 1.00 93.00 83 GLU A O 1
ATOM 658 N N . ASN A 1 84 ? 6.986 -3.696 -12.717 1.00 92.81 84 ASN A N 1
ATOM 659 C CA . ASN A 1 84 ? 6.567 -4.677 -11.715 1.00 92.81 84 ASN A CA 1
ATOM 660 C C . ASN A 1 84 ? 7.743 -5.080 -10.800 1.00 92.81 84 ASN A C 1
ATOM 662 O O . ASN A 1 84 ? 7.640 -5.032 -9.570 1.00 92.81 84 ASN A O 1
ATOM 666 N N . ILE A 1 85 ? 8.910 -5.389 -11.378 1.00 93.69 85 ILE A N 1
ATOM 667 C CA . ILE A 1 85 ? 10.111 -5.741 -10.604 1.00 93.69 85 ILE A CA 1
ATOM 668 C C . ILE A 1 85 ? 10.596 -4.558 -9.755 1.00 93.69 85 ILE A C 1
ATOM 670 O O . ILE A 1 85 ? 10.939 -4.747 -8.582 1.00 93.69 85 ILE A O 1
ATOM 674 N N . LEU A 1 86 ? 10.628 -3.350 -10.325 1.00 94.12 86 LEU A N 1
ATOM 675 C CA . LEU A 1 86 ? 11.043 -2.135 -9.621 1.00 94.12 86 LEU A CA 1
ATOM 676 C C . LEU A 1 86 ? 10.108 -1.829 -8.451 1.00 94.12 86 LEU A C 1
ATOM 678 O O . LEU A 1 86 ? 10.579 -1.682 -7.325 1.00 94.12 86 LEU A O 1
ATOM 682 N N . THR A 1 87 ? 8.798 -1.839 -8.693 1.00 93.25 87 THR A N 1
ATOM 683 C CA . THR A 1 87 ? 7.754 -1.612 -7.686 1.00 93.25 87 THR A CA 1
ATOM 684 C C . THR A 1 87 ? 7.881 -2.620 -6.549 1.00 93.25 87 THR A C 1
ATOM 686 O O . THR A 1 87 ? 7.988 -2.241 -5.384 1.00 93.25 87 THR A O 1
ATOM 689 N N . LYS A 1 88 ? 7.993 -3.915 -6.870 1.00 92.31 88 LYS A N 1
ATOM 690 C CA . LYS A 1 88 ? 8.159 -4.977 -5.871 1.00 92.31 88 LYS A CA 1
ATOM 691 C C . LYS A 1 88 ? 9.419 -4.795 -5.020 1.00 92.31 88 LYS A C 1
ATOM 693 O O . LYS A 1 88 ? 9.373 -5.015 -3.810 1.00 92.31 88 LYS A O 1
ATOM 698 N N . LYS A 1 89 ? 10.556 -4.425 -5.622 1.00 92.94 89 LYS A N 1
ATOM 699 C CA . LYS A 1 89 ? 11.816 -4.200 -4.889 1.00 92.94 89 LYS A CA 1
ATOM 700 C C . LYS A 1 89 ? 11.760 -2.936 -4.031 1.00 92.94 89 LYS A C 1
ATOM 702 O O . LYS A 1 89 ? 12.179 -2.986 -2.876 1.00 92.94 89 LYS A O 1
ATOM 707 N N . PHE A 1 90 ? 11.228 -1.844 -4.573 1.00 93.75 90 PHE A N 1
ATOM 708 C CA . PHE A 1 90 ? 11.097 -0.564 -3.883 1.00 93.75 90 PHE A CA 1
ATOM 709 C C . PHE A 1 90 ? 10.156 -0.665 -2.677 1.00 93.75 90 PHE A C 1
ATOM 711 O O . PHE A 1 90 ? 10.541 -0.336 -1.557 1.00 93.75 90 PHE A O 1
ATOM 718 N N . LEU A 1 91 ? 8.962 -1.229 -2.860 1.00 92.69 91 LEU A N 1
ATOM 719 C CA . LEU A 1 91 ? 8.003 -1.378 -1.765 1.00 92.69 91 LEU A CA 1
ATOM 720 C C . LEU A 1 91 ? 8.506 -2.371 -0.712 1.00 92.69 91 LEU A C 1
ATOM 722 O O . LEU A 1 91 ? 8.399 -2.096 0.479 1.00 92.69 91 LEU A O 1
ATOM 726 N N . ARG A 1 92 ? 9.169 -3.466 -1.119 1.00 91.38 92 ARG A N 1
ATOM 727 C CA . ARG A 1 92 ? 9.844 -4.374 -0.174 1.00 91.38 92 ARG A CA 1
ATOM 728 C C . ARG A 1 92 ? 10.902 -3.645 0.656 1.00 91.38 92 ARG A C 1
ATOM 730 O O . ARG A 1 92 ? 11.026 -3.916 1.847 1.00 91.38 92 ARG A O 1
ATOM 737 N N . PHE A 1 93 ? 11.665 -2.738 0.050 1.00 92.69 93 PHE A N 1
ATOM 738 C CA . PHE A 1 93 ? 12.656 -1.926 0.756 1.00 92.69 93 PHE A CA 1
ATOM 739 C C . PHE A 1 93 ? 12.024 -1.022 1.822 1.00 92.69 93 PHE A C 1
ATOM 741 O O . PHE A 1 93 ? 12.592 -0.895 2.910 1.00 92.69 93 PHE A O 1
ATOM 748 N N . LEU A 1 94 ? 10.848 -0.455 1.544 1.00 90.44 94 LEU A N 1
ATOM 749 C CA . LEU A 1 94 ? 10.083 0.319 2.522 1.00 90.44 94 LEU A CA 1
ATOM 750 C C . LEU A 1 94 ? 9.554 -0.574 3.652 1.00 90.44 94 LEU A C 1
ATOM 752 O O . LEU A 1 94 ? 9.742 -0.253 4.823 1.00 90.44 94 LEU A O 1
ATOM 756 N N . SER A 1 95 ? 8.995 -1.746 3.328 1.00 88.31 95 SER A N 1
ATOM 757 C CA . SER A 1 95 ? 8.474 -2.693 4.328 1.00 88.31 95 SER A CA 1
ATOM 758 C C . SER A 1 95 ? 9.543 -3.206 5.298 1.00 88.31 95 SER A C 1
ATOM 760 O O . SER A 1 95 ? 9.237 -3.473 6.458 1.00 88.31 95 SER A O 1
ATOM 762 N N . MET A 1 96 ? 10.802 -3.326 4.857 1.00 88.81 96 MET A N 1
ATOM 763 C CA . MET A 1 96 ? 11.919 -3.711 5.734 1.00 88.81 96 MET A CA 1
ATOM 764 C C . MET A 1 96 ? 12.219 -2.669 6.820 1.00 88.81 96 MET A C 1
ATOM 766 O O . MET A 1 96 ? 12.809 -3.016 7.836 1.00 88.81 96 MET A O 1
ATOM 770 N N . ARG A 1 97 ? 11.813 -1.408 6.628 1.00 90.94 97 ARG A N 1
ATOM 771 C CA . ARG A 1 97 ? 12.027 -0.299 7.574 1.00 90.94 97 ARG A CA 1
ATOM 772 C C . ARG A 1 97 ? 10.749 0.135 8.290 1.00 90.94 97 ARG A C 1
ATOM 774 O O . ARG A 1 97 ? 10.697 1.227 8.849 1.00 90.94 97 ARG A O 1
ATOM 781 N N . ALA A 1 98 ? 9.740 -0.733 8.319 1.00 87.56 98 ALA A N 1
ATOM 782 C CA . ALA A 1 98 ? 8.465 -0.476 8.986 1.00 87.56 98 ALA A CA 1
ATOM 783 C C . ALA A 1 98 ? 8.589 -0.177 10.498 1.00 87.56 98 ALA A C 1
ATOM 785 O O . ALA A 1 98 ? 7.660 0.347 11.088 1.00 87.56 98 ALA A O 1
ATOM 786 N N . GLU A 1 99 ? 9.722 -0.466 11.146 1.00 82.44 99 GLU A N 1
ATOM 787 C CA . GLU A 1 99 ? 9.950 -0.075 12.549 1.00 82.44 99 GLU A CA 1
ATOM 788 C C . GLU A 1 99 ? 10.134 1.439 12.713 1.00 82.44 99 GLU A C 1
ATOM 790 O O . GLU A 1 99 ? 9.591 2.031 13.640 1.00 82.44 99 GLU A O 1
ATOM 795 N N . ALA A 1 100 ? 10.846 2.076 11.778 1.00 83.62 100 ALA A N 1
ATOM 796 C CA . ALA A 1 100 ? 10.944 3.534 11.723 1.00 83.62 100 ALA A CA 1
ATOM 797 C C . ALA A 1 100 ? 9.647 4.158 11.188 1.00 83.62 100 ALA A C 1
ATOM 799 O O . ALA A 1 100 ? 9.298 5.283 11.536 1.00 83.62 100 ALA A O 1
ATOM 800 N N . PHE A 1 101 ? 8.932 3.415 10.340 1.00 80.31 101 PHE A N 1
ATOM 801 C CA . PHE A 1 101 ? 7.680 3.831 9.727 1.00 80.31 101 PHE A CA 1
ATOM 802 C C . PHE A 1 101 ? 6.491 3.073 10.331 1.00 80.31 101 PHE A C 1
ATOM 804 O O . PHE A 1 101 ? 5.919 2.194 9.687 1.00 80.31 101 PHE A O 1
ATOM 811 N N . GLN A 1 102 ? 6.138 3.405 11.577 1.00 83.62 102 GLN A N 1
ATOM 812 C CA . GLN A 1 102 ? 5.255 2.593 12.433 1.00 83.62 102 GLN A CA 1
ATOM 813 C C . GLN A 1 102 ? 3.896 2.223 11.812 1.00 83.62 102 GLN A C 1
ATOM 815 O O . GLN A 1 102 ? 3.346 1.171 12.124 1.00 83.62 102 GLN A O 1
ATOM 820 N N . VAL A 1 103 ? 3.366 3.048 10.904 1.00 91.50 103 VAL A N 1
ATOM 821 C CA . VAL A 1 103 ? 2.055 2.823 10.271 1.00 91.50 103 VAL A CA 1
ATOM 822 C C . VAL A 1 103 ? 2.098 1.851 9.081 1.00 91.50 103 VAL A C 1
ATOM 824 O O . VAL A 1 103 ? 1.058 1.503 8.519 1.00 91.50 103 VAL A O 1
ATOM 827 N N . LEU A 1 104 ? 3.284 1.408 8.646 1.00 93.81 104 LEU A N 1
ATOM 828 C CA . LEU A 1 104 ? 3.437 0.484 7.521 1.00 93.81 104 LEU A CA 1
ATOM 829 C C . LEU A 1 104 ? 3.424 -0.978 7.982 1.00 93.81 104 LEU A C 1
ATOM 831 O O . LEU A 1 104 ? 4.118 -1.371 8.917 1.00 93.81 104 LEU A O 1
ATOM 835 N N . ARG A 1 105 ? 2.699 -1.841 7.261 1.00 94.06 105 ARG A N 1
ATOM 836 C CA . ARG A 1 105 ? 2.738 -3.287 7.516 1.00 94.06 105 ARG A CA 1
ATOM 837 C C . ARG A 1 105 ? 4.005 -3.898 6.919 1.00 94.06 105 ARG A C 1
ATOM 839 O O . ARG A 1 105 ? 4.361 -3.654 5.768 1.00 94.06 105 ARG A O 1
ATOM 846 N N . ARG A 1 106 ? 4.634 -4.808 7.672 1.00 91.56 106 ARG A N 1
ATOM 847 C CA . ARG A 1 106 ? 5.804 -5.592 7.218 1.00 91.56 106 ARG A CA 1
ATOM 848 C C . ARG A 1 106 ? 5.495 -6.494 6.019 1.00 91.56 106 ARG A C 1
ATOM 850 O O . ARG A 1 106 ? 6.391 -6.834 5.252 1.00 91.56 106 ARG A O 1
ATOM 857 N N . LYS A 1 107 ? 4.236 -6.920 5.882 1.00 91.69 107 LYS A N 1
ATOM 858 C CA . LYS A 1 107 ? 3.744 -7.729 4.763 1.00 91.69 107 LYS A CA 1
ATOM 859 C C . LYS A 1 107 ? 2.460 -7.103 4.206 1.00 91.69 107 LYS A C 1
ATOM 861 O O . LYS A 1 107 ? 1.565 -6.802 4.999 1.00 91.69 107 LYS A O 1
ATOM 866 N N . PRO A 1 108 ? 2.343 -6.917 2.882 1.00 93.88 108 PRO A N 1
ATOM 867 C CA . PRO A 1 108 ? 1.111 -6.438 2.268 1.00 93.88 108 PRO A CA 1
ATOM 868 C C . PRO A 1 108 ? 0.009 -7.505 2.292 1.00 93.88 108 PRO A C 1
ATOM 870 O O . PRO A 1 108 ? 0.266 -8.693 2.507 1.00 93.88 108 PRO A O 1
ATOM 873 N N . VAL A 1 109 ? -1.236 -7.074 2.089 1.00 93.44 109 VAL A N 1
ATOM 874 C CA . VAL A 1 109 ? -2.381 -7.966 1.849 1.00 93.44 109 VAL A CA 1
ATOM 875 C C . VAL A 1 109 ? -2.228 -8.656 0.488 1.00 93.44 109 VAL A C 1
ATOM 877 O O . VAL A 1 109 ? -1.656 -8.100 -0.448 1.00 93.44 109 VAL A O 1
ATOM 880 N N . GLN A 1 110 ? -2.736 -9.884 0.365 1.00 91.19 110 GLN A N 1
ATOM 881 C CA . GLN A 1 110 ? -2.666 -10.641 -0.886 1.00 91.19 110 GLN A CA 1
ATOM 882 C C . GLN A 1 110 ? -3.358 -9.884 -2.032 1.00 91.19 110 GLN A C 1
ATOM 884 O O . GLN A 1 110 ? -4.479 -9.403 -1.888 1.00 91.19 110 GLN A O 1
ATOM 889 N N . GLY A 1 111 ? -2.682 -9.780 -3.179 1.00 91.38 111 GLY A N 1
ATOM 890 C CA . GLY A 1 111 ? -3.198 -9.072 -4.357 1.00 91.38 111 GLY A CA 1
ATOM 891 C C . GLY A 1 111 ? -3.022 -7.546 -4.339 1.00 91.38 111 GLY A C 1
ATOM 892 O O . GLY A 1 111 ? -3.520 -6.883 -5.255 1.00 91.38 111 GLY A O 1
ATOM 893 N N . TYR A 1 112 ? -2.318 -7.013 -3.337 1.00 94.75 112 TYR A N 1
ATOM 894 C CA . TYR A 1 112 ? -1.915 -5.610 -3.211 1.00 94.75 112 TYR A CA 1
ATOM 895 C C . TYR A 1 112 ? -0.398 -5.517 -3.019 1.00 94.75 112 TYR A C 1
ATOM 897 O O . TYR A 1 112 ? 0.241 -6.478 -2.585 1.00 94.75 112 TYR A O 1
ATOM 905 N N . ASP A 1 113 ? 0.180 -4.363 -3.347 1.00 93.81 113 ASP A N 1
ATOM 906 C CA . ASP A 1 113 ? 1.635 -4.196 -3.339 1.00 93.81 113 ASP A CA 1
ATOM 907 C C . ASP A 1 113 ? 2.147 -3.689 -1.984 1.00 93.81 113 ASP A C 1
ATOM 909 O O . ASP A 1 113 ? 3.218 -4.089 -1.524 1.00 93.81 113 ASP A O 1
ATOM 913 N N . ILE A 1 114 ? 1.366 -2.832 -1.320 1.00 94.69 114 ILE A N 1
ATOM 914 C CA . ILE A 1 114 ? 1.695 -2.260 -0.013 1.00 94.69 114 ILE A CA 1
ATOM 915 C C . ILE A 1 114 ? 0.436 -2.093 0.837 1.00 94.69 114 ILE A C 1
ATOM 917 O O . ILE A 1 114 ? -0.653 -1.847 0.316 1.00 94.69 114 ILE A O 1
ATOM 921 N N . SER A 1 115 ? 0.586 -2.228 2.156 1.00 95.88 115 SER A N 1
ATOM 922 C CA . SER A 1 115 ? -0.518 -2.040 3.093 1.00 95.88 115 SER A CA 1
ATOM 923 C C . SER A 1 115 ? -0.085 -1.254 4.325 1.00 95.88 115 SER A C 1
ATOM 925 O O . SER A 1 115 ? 0.961 -1.532 4.911 1.00 95.88 115 SER A O 1
ATOM 927 N N . PHE A 1 116 ? -0.935 -0.333 4.753 1.00 95.94 116 PHE A N 1
ATOM 928 C CA . PHE A 1 116 ? -0.822 0.426 5.989 1.00 95.94 116 PHE A CA 1
ATOM 929 C C . PHE A 1 116 ? -1.756 -0.143 7.046 1.00 95.94 116 PHE A C 1
ATOM 931 O O . PHE A 1 116 ? -2.836 -0.642 6.721 1.00 95.94 116 PHE A O 1
ATOM 938 N N . LEU A 1 117 ? -1.329 -0.057 8.299 1.00 95.69 117 LEU A N 1
ATOM 939 C CA . LEU A 1 117 ? -2.140 -0.351 9.467 1.00 95.69 117 LEU A CA 1
ATOM 940 C C . LEU A 1 117 ? -2.098 0.869 10.378 1.00 95.69 117 LEU A C 1
ATOM 942 O O . LEU A 1 117 ? -1.054 1.218 10.921 1.00 95.69 117 LEU A O 1
ATOM 946 N N . ILE A 1 118 ? -3.246 1.514 10.521 1.00 95.81 118 ILE A N 1
ATOM 947 C CA . ILE A 1 118 ? -3.444 2.652 11.407 1.00 95.81 118 ILE A CA 1
ATOM 948 C C . ILE A 1 118 ? -4.245 2.147 12.603 1.00 95.81 118 ILE A C 1
ATOM 950 O O . ILE A 1 118 ? -5.206 1.400 12.442 1.00 95.81 118 ILE A O 1
ATOM 954 N N . THR A 1 119 ? -3.838 2.528 13.803 1.00 95.06 119 THR A N 1
ATOM 955 C CA . THR A 1 119 ? -4.474 2.150 15.067 1.00 95.06 119 THR A CA 1
ATOM 956 C C . THR A 1 119 ? -4.876 3.414 15.815 1.00 95.06 119 THR A C 1
ATOM 958 O O . THR A 1 119 ? -4.411 4.507 15.480 1.00 95.06 119 THR A O 1
ATOM 961 N N . ASN A 1 120 ? -5.709 3.274 16.844 1.00 94.56 120 ASN A N 1
ATOM 962 C CA . ASN A 1 120 ? -6.066 4.381 17.729 1.00 94.56 120 ASN A CA 1
ATOM 963 C C . ASN A 1 120 ? -4.822 5.056 18.339 1.00 94.56 120 ASN A C 1
ATOM 965 O O . ASN A 1 120 ? -4.773 6.280 18.389 1.00 94.56 120 ASN A O 1
ATOM 969 N N . TYR A 1 121 ? -3.782 4.287 18.683 1.00 93.50 121 TYR A N 1
ATOM 970 C CA . TYR A 1 121 ? -2.531 4.822 19.231 1.00 93.50 121 TYR A CA 1
ATOM 971 C C . TYR A 1 121 ? -1.853 5.817 18.282 1.00 93.50 121 TYR A C 1
ATOM 973 O O . TYR A 1 121 ? -1.401 6.877 18.703 1.00 93.50 121 TYR A O 1
ATOM 981 N N . HIS A 1 122 ? -1.857 5.540 16.976 1.00 93.25 122 HIS A N 1
ATOM 982 C CA . HIS A 1 122 ? -1.302 6.471 15.991 1.00 93.25 122 HIS A CA 1
ATOM 983 C C . HIS A 1 122 ? -2.115 7.766 15.880 1.00 93.25 122 HIS A C 1
ATOM 985 O O . HIS A 1 122 ? -1.542 8.816 15.602 1.00 93.25 122 HIS A O 1
ATOM 991 N N . CYS A 1 123 ? -3.432 7.712 16.099 1.00 90.62 123 CYS A N 1
ATOM 992 C CA . CYS A 1 123 ? -4.286 8.902 16.138 1.00 90.62 123 CYS A CA 1
ATOM 993 C C . CYS A 1 123 ? -4.142 9.707 17.441 1.00 90.62 123 CYS A C 1
ATOM 995 O O . CYS A 1 123 ? -4.460 10.894 17.446 1.00 90.62 123 CYS A O 1
ATOM 997 N N . GLU A 1 124 ? -3.682 9.078 18.525 1.00 90.62 124 GLU A N 1
ATOM 998 C CA . GLU A 1 124 ? -3.371 9.736 19.799 1.00 90.62 124 GLU A CA 1
ATOM 999 C C . GLU A 1 124 ? -1.999 10.432 19.747 1.00 90.62 124 GLU A C 1
ATOM 1001 O O . GLU A 1 124 ? -1.864 11.571 20.191 1.00 90.62 124 GLU A O 1
ATOM 1006 N N . GLU A 1 125 ? -0.991 9.785 19.155 1.00 91.25 125 GLU A N 1
ATOM 1007 C CA . GLU A 1 125 ? 0.368 10.332 19.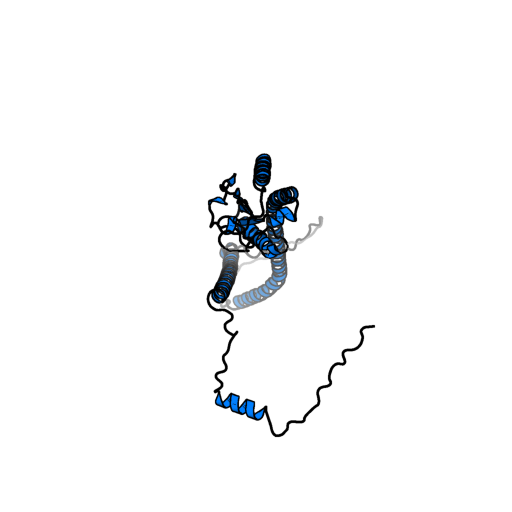034 1.00 91.25 125 GLU A CA 1
ATOM 1008 C C . GLU A 1 125 ? 0.506 11.375 17.912 1.00 91.25 125 GLU A C 1
ATOM 1010 O O . GLU A 1 125 ? 1.253 12.348 18.041 1.00 91.25 125 GLU A O 1
ATOM 1015 N N . MET A 1 126 ? -0.196 11.184 16.789 1.00 90.38 126 MET A N 1
ATOM 1016 C CA . MET A 1 126 ? -0.076 12.020 15.593 1.00 90.38 126 MET A CA 1
ATOM 1017 C C . MET A 1 126 ? -1.408 12.660 15.205 1.00 90.38 126 MET A C 1
ATOM 1019 O O . MET A 1 126 ? -2.486 12.090 15.344 1.00 90.38 126 MET A O 1
ATOM 1023 N N . GLN A 1 127 ? -1.341 13.855 14.616 1.00 91.19 127 GLN A N 1
ATOM 1024 C CA . GLN A 1 127 ? -2.531 14.528 14.096 1.00 91.19 127 GLN A CA 1
ATOM 1025 C C . GLN A 1 127 ? -3.095 13.771 12.890 1.00 91.19 127 GLN A C 1
ATOM 1027 O O . GLN A 1 127 ? -2.419 13.640 11.867 1.00 91.19 127 GLN A O 1
ATOM 1032 N N . LYS A 1 128 ? -4.370 13.366 12.968 1.00 92.44 128 LYS A N 1
ATOM 1033 C CA . LYS A 1 128 ? -5.045 12.610 11.897 1.00 92.44 128 LYS A CA 1
ATOM 1034 C C . LYS A 1 128 ? -4.922 13.258 10.514 1.00 92.44 128 LYS A C 1
ATOM 1036 O O . LYS A 1 128 ? -4.676 12.565 9.537 1.00 92.44 128 LYS A O 1
ATOM 1041 N N . GLN A 1 129 ? -5.019 14.587 10.430 1.00 93.88 129 GLN A N 1
ATOM 1042 C CA . GLN A 1 129 ? -4.921 15.318 9.161 1.00 93.88 129 GLN A CA 1
ATOM 1043 C C . GLN A 1 129 ? -3.541 15.157 8.515 1.00 93.88 129 GLN A C 1
ATOM 1045 O O . GLN A 1 129 ? -3.454 14.857 7.330 1.00 93.88 129 GLN A O 1
ATOM 1050 N N . LYS A 1 130 ? -2.467 15.249 9.309 1.00 94.06 130 LYS A N 1
ATOM 1051 C CA . LYS A 1 130 ? -1.098 15.032 8.822 1.00 94.06 130 LYS A CA 1
ATOM 1052 C C . LYS A 1 130 ? -0.877 13.596 8.364 1.00 94.06 130 LYS A C 1
ATOM 1054 O O . LYS A 1 130 ? -0.147 13.379 7.406 1.00 94.06 130 LYS A O 1
ATOM 1059 N N . LEU A 1 131 ? -1.514 12.628 9.023 1.00 93.31 131 LEU A N 1
ATOM 1060 C CA . LEU A 1 131 ? -1.437 11.229 8.617 1.00 93.31 131 LEU A CA 1
ATOM 1061 C C . LEU A 1 131 ? -2.144 10.992 7.274 1.00 93.31 131 LEU A C 1
ATOM 1063 O O . LEU A 1 131 ? -1.602 10.302 6.414 1.00 93.31 131 LEU A O 1
ATOM 1067 N N . ILE A 1 132 ? -3.316 11.606 7.069 1.00 94.69 132 ILE A N 1
ATOM 1068 C CA . ILE A 1 132 ? -4.017 11.586 5.776 1.00 94.69 132 ILE A CA 1
ATOM 1069 C C . ILE A 1 132 ? -3.133 12.195 4.692 1.00 94.69 132 ILE A C 1
ATOM 1071 O O . ILE A 1 132 ? -2.910 11.563 3.662 1.00 94.69 132 ILE A O 1
ATOM 1075 N N . ASP A 1 133 ? -2.620 13.402 4.927 1.00 95.12 133 ASP A N 1
ATOM 1076 C CA . ASP A 1 133 ? -1.796 14.110 3.949 1.00 95.12 133 ASP A CA 1
ATOM 1077 C C . ASP A 1 133 ? -0.519 13.328 3.631 1.00 95.12 133 ASP A C 1
ATOM 1079 O O . ASP A 1 133 ? -0.155 13.215 2.463 1.00 95.12 133 ASP A O 1
ATOM 1083 N N . PHE A 1 134 ? 0.093 12.692 4.634 1.00 94.19 134 PHE A N 1
ATOM 1084 C CA . PHE A 1 134 ? 1.210 11.779 4.429 1.00 94.19 134 PHE A CA 1
ATOM 1085 C C . PHE A 1 134 ? 0.841 10.619 3.490 1.00 94.19 134 PHE A C 1
ATOM 1087 O O . PHE A 1 134 ? 1.595 10.326 2.567 1.00 94.19 134 PHE A O 1
ATOM 1094 N N . ILE A 1 135 ? -0.304 9.954 3.690 1.00 94.12 135 ILE A N 1
ATOM 1095 C CA . ILE A 1 135 ? -0.718 8.817 2.848 1.00 94.12 135 ILE A CA 1
ATOM 1096 C C . ILE A 1 135 ? -0.964 9.270 1.407 1.00 94.12 135 ILE A C 1
ATOM 1098 O O . ILE A 1 135 ? -0.556 8.583 0.471 1.00 94.12 135 ILE A O 1
ATOM 1102 N N . ILE A 1 136 ? -1.608 10.425 1.220 1.00 94.88 136 ILE A N 1
ATOM 1103 C CA . ILE A 1 136 ? -1.859 10.986 -0.112 1.00 94.88 136 ILE A CA 1
ATOM 1104 C C . ILE A 1 136 ? -0.544 11.360 -0.798 1.00 94.88 136 ILE A C 1
ATOM 1106 O O . ILE A 1 136 ? -0.324 10.958 -1.939 1.00 94.88 136 ILE A O 1
ATOM 1110 N N . GLN A 1 137 ? 0.351 12.053 -0.094 1.00 94.19 137 GLN A N 1
ATOM 1111 C CA . GLN A 1 137 ? 1.671 12.395 -0.611 1.00 94.19 137 GLN A CA 1
ATOM 1112 C C . GLN A 1 137 ? 2.473 11.134 -0.959 1.00 94.19 137 GLN A C 1
ATOM 1114 O O . GLN A 1 137 ? 3.063 11.048 -2.029 1.00 94.19 137 GLN A O 1
ATOM 1119 N N . PHE A 1 138 ? 2.433 10.113 -0.104 1.00 93.94 138 PHE A N 1
ATOM 1120 C CA . PHE A 1 138 ? 3.100 8.840 -0.346 1.00 93.94 138 PHE A CA 1
ATOM 1121 C C . PHE A 1 138 ? 2.614 8.162 -1.636 1.00 93.94 138 PHE A C 1
ATOM 1123 O O . PHE A 1 138 ? 3.420 7.608 -2.382 1.00 93.94 138 PHE A O 1
ATOM 1130 N N . MET A 1 139 ? 1.311 8.223 -1.935 1.00 92.56 139 MET A N 1
ATOM 1131 C CA . MET A 1 139 ? 0.767 7.705 -3.195 1.00 92.56 139 MET A CA 1
ATOM 1132 C C . MET A 1 139 ? 1.311 8.451 -4.421 1.00 92.56 139 MET A C 1
ATOM 1134 O O . MET A 1 139 ? 1.621 7.811 -5.426 1.00 92.56 139 MET A O 1
ATOM 1138 N N . GLU A 1 140 ? 1.448 9.776 -4.344 1.00 92.06 140 GLU A N 1
ATOM 1139 C CA . GLU A 1 140 ? 2.021 10.594 -5.423 1.00 92.06 140 GLU A CA 1
ATOM 1140 C C . GLU A 1 140 ? 3.528 10.342 -5.597 1.00 92.06 140 GLU A C 1
ATOM 1142 O O . GLU A 1 140 ? 4.013 10.178 -6.724 1.00 92.06 140 GLU A O 1
ATOM 1147 N N . ASP A 1 141 ? 4.256 10.248 -4.483 1.00 94.25 141 ASP A N 1
ATOM 1148 C CA . ASP A 1 141 ? 5.704 10.058 -4.459 1.00 94.25 141 ASP A CA 1
ATOM 1149 C C . ASP A 1 141 ? 6.104 8.678 -4.998 1.00 94.25 141 ASP A C 1
ATOM 1151 O O . ASP A 1 141 ? 7.047 8.595 -5.783 1.00 94.25 141 ASP A O 1
ATOM 1155 N N . ILE A 1 142 ? 5.364 7.599 -4.687 1.00 93.31 142 ILE A N 1
ATOM 1156 C CA . ILE A 1 142 ? 5.649 6.263 -5.252 1.00 93.31 142 ILE A CA 1
ATOM 1157 C C . ILE A 1 142 ? 5.645 6.298 -6.782 1.00 93.31 142 ILE A C 1
ATOM 1159 O O . ILE A 1 142 ? 6.548 5.753 -7.419 1.00 93.31 142 ILE A O 1
ATOM 1163 N N . GLU A 1 143 ? 4.622 6.905 -7.389 1.00 89.69 143 GLU A N 1
ATOM 1164 C CA . GLU A 1 143 ? 4.531 6.942 -8.846 1.00 89.69 143 GLU A CA 1
ATOM 1165 C C . GLU A 1 143 ? 5.702 7.707 -9.466 1.00 89.69 143 GLU A C 1
ATOM 1167 O O . GLU A 1 143 ? 6.189 7.339 -10.538 1.00 89.69 143 GLU A O 1
ATOM 1172 N N . LYS A 1 144 ? 6.144 8.787 -8.815 1.00 92.62 144 LYS A N 1
ATOM 1173 C CA . LYS A 1 144 ? 7.289 9.576 -9.265 1.00 92.62 144 LYS A CA 1
ATOM 1174 C C . LYS A 1 144 ? 8.591 8.790 -9.124 1.00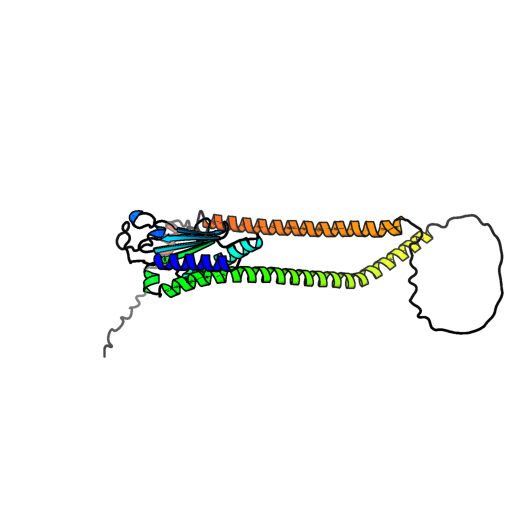 92.62 144 LYS A C 1
ATOM 1176 O O . LYS A 1 144 ? 9.310 8.656 -10.108 1.00 92.62 144 LYS A O 1
ATOM 1181 N N . GLU A 1 145 ? 8.832 8.188 -7.967 1.00 95.06 145 GLU A N 1
ATOM 1182 C CA . GLU A 1 145 ? 10.036 7.397 -7.699 1.00 95.06 145 GLU A CA 1
ATOM 1183 C C . GLU A 1 145 ? 10.166 6.192 -8.640 1.00 95.06 145 GLU A C 1
ATOM 1185 O O . GLU A 1 145 ? 11.250 5.905 -9.144 1.00 95.06 145 GLU A O 1
ATOM 1190 N N . ILE A 1 146 ? 9.068 5.499 -8.968 1.00 93.38 146 ILE A N 1
ATOM 1191 C CA . ILE A 1 146 ? 9.110 4.389 -9.937 1.00 93.38 146 ILE A CA 1
ATOM 1192 C C . ILE A 1 146 ? 9.506 4.889 -11.333 1.00 93.38 146 ILE A C 1
ATOM 1194 O O . ILE A 1 146 ? 10.292 4.226 -12.019 1.00 93.38 146 ILE A O 1
ATOM 1198 N N . ARG A 1 147 ? 8.997 6.054 -11.757 1.00 92.38 147 ARG A N 1
ATOM 1199 C CA . ARG A 1 147 ? 9.379 6.670 -13.039 1.00 92.38 147 ARG A CA 1
ATOM 1200 C C . ARG A 1 147 ? 10.861 7.044 -13.054 1.00 92.38 147 ARG A C 1
ATOM 1202 O O . ARG A 1 147 ? 11.557 6.677 -14.002 1.00 92.38 147 ARG A O 1
ATOM 1209 N N . ASP A 1 148 ? 11.350 7.667 -11.987 1.00 95.31 148 ASP A N 1
ATOM 1210 C CA . ASP A 1 148 ? 12.749 8.084 -11.854 1.00 95.31 148 ASP A CA 1
ATOM 1211 C C . ASP A 1 148 ? 13.692 6.864 -11.813 1.00 95.31 148 ASP A C 1
ATOM 1213 O O . ASP A 1 148 ? 14.731 6.831 -12.481 1.00 95.31 148 ASP A O 1
ATOM 1217 N N . LEU A 1 149 ? 13.301 5.788 -11.118 1.00 95.19 149 LEU A N 1
ATOM 1218 C CA . LEU A 1 149 ? 14.032 4.517 -11.108 1.00 95.19 149 LEU A CA 1
ATOM 1219 C C . LEU A 1 149 ? 14.076 3.865 -12.492 1.00 95.19 149 LEU A C 1
ATOM 1221 O O . LEU A 1 149 ? 15.135 3.387 -12.911 1.00 95.19 149 LEU A O 1
ATOM 1225 N N . LYS A 1 150 ? 12.957 3.859 -13.223 1.00 94.12 150 LYS A N 1
ATOM 1226 C CA . LYS A 1 150 ? 12.891 3.327 -14.591 1.00 94.12 150 LYS A CA 1
ATOM 1227 C C . LYS A 1 150 ? 13.827 4.094 -15.521 1.00 94.12 150 LYS A C 1
ATOM 1229 O O . LYS A 1 150 ? 14.606 3.487 -16.260 1.00 94.12 150 LYS A O 1
ATOM 1234 N N . GLU A 1 151 ? 13.802 5.421 -15.456 1.00 95.00 151 GLU A N 1
ATOM 1235 C CA . GLU A 1 151 ? 14.705 6.265 -16.236 1.00 95.00 151 GLU A CA 1
ATOM 1236 C C . GLU A 1 151 ? 16.174 6.038 -15.851 1.00 95.00 151 GLU A C 1
ATOM 1238 O O . GLU A 1 151 ? 17.041 5.894 -16.720 1.00 95.00 151 GLU A O 1
ATOM 1243 N N . SER A 1 152 ? 16.462 5.901 -14.557 1.00 95.56 152 SER A N 1
ATOM 1244 C CA . SER A 1 152 ? 17.802 5.616 -14.043 1.00 95.56 152 SER A CA 1
ATOM 1245 C C . SER A 1 152 ? 18.355 4.269 -14.526 1.00 95.56 152 SER A C 1
ATOM 1247 O O . SER A 1 152 ? 19.549 4.147 -14.808 1.00 95.56 152 SER A O 1
ATOM 1249 N N . VAL A 1 153 ? 17.513 3.240 -14.646 1.00 95.50 153 VAL A N 1
ATOM 1250 C CA . VAL A 1 153 ? 17.920 1.942 -15.211 1.00 95.50 153 VAL A CA 1
ATOM 1251 C C . VAL A 1 153 ? 18.202 2.071 -16.708 1.00 95.50 153 VAL A C 1
ATOM 1253 O O . VAL A 1 153 ? 19.241 1.609 -17.178 1.00 95.50 153 VAL A O 1
ATOM 1256 N N . ASN A 1 154 ? 17.340 2.762 -17.456 1.00 93.31 154 ASN A N 1
ATOM 1257 C CA . ASN A 1 154 ? 17.493 2.925 -18.904 1.00 93.31 154 ASN A CA 1
ATOM 1258 C C . ASN A 1 154 ? 18.703 3.787 -19.292 1.00 93.31 154 ASN A C 1
ATOM 1260 O O . ASN A 1 154 ? 19.382 3.523 -20.285 1.00 93.31 154 ASN A O 1
ATOM 1264 N N . THR A 1 155 ? 18.992 4.839 -18.530 1.00 96.62 155 THR A N 1
ATOM 1265 C CA . THR A 1 155 ? 20.188 5.673 -18.728 1.00 96.62 155 THR A CA 1
ATOM 1266 C C . THR A 1 155 ? 21.459 4.880 -18.440 1.00 96.62 155 THR A C 1
ATOM 1268 O O . THR A 1 155 ? 22.344 4.833 -19.294 1.00 96.62 155 THR A O 1
ATOM 1271 N N . ARG A 1 156 ? 21.524 4.166 -17.309 1.00 96.50 156 ARG A N 1
ATOM 1272 C CA . ARG A 1 156 ? 22.670 3.309 -16.962 1.00 96.50 156 ARG A CA 1
ATOM 1273 C C . ARG A 1 156 ? 22.876 2.165 -17.953 1.00 96.50 156 ARG A C 1
ATOM 1275 O O . ARG A 1 156 ? 24.007 1.940 -18.371 1.00 96.50 156 ARG A O 1
ATOM 1282 N N . GLY A 1 157 ? 21.808 1.498 -18.391 1.00 95.56 157 GLY A N 1
ATOM 1283 C CA . GLY A 1 157 ? 21.885 0.443 -19.406 1.00 95.56 157 GLY A CA 1
ATOM 1284 C C . GLY A 1 157 ? 22.481 0.942 -20.726 1.00 95.56 157 GLY A C 1
ATOM 1285 O O . GLY A 1 157 ? 23.355 0.291 -21.297 1.00 95.56 157 GLY A O 1
ATOM 1286 N N . ARG A 1 158 ? 22.087 2.146 -21.167 1.00 94.69 158 ARG A N 1
ATOM 1287 C CA . ARG A 1 158 ? 22.680 2.794 -22.348 1.00 94.69 158 ARG A CA 1
ATOM 1288 C C . ARG A 1 158 ? 24.159 3.116 -22.148 1.00 94.69 158 ARG A C 1
ATOM 1290 O O . ARG A 1 158 ? 24.953 2.804 -23.028 1.00 94.69 158 ARG A O 1
ATOM 1297 N N . LEU A 1 159 ? 24.538 3.686 -21.003 1.00 96.00 159 LEU A N 1
ATOM 1298 C CA . LEU A 1 159 ? 25.939 3.998 -20.702 1.00 96.00 159 LEU A CA 1
ATOM 1299 C C . LEU A 1 159 ? 26.816 2.741 -20.747 1.00 96.00 159 LEU A C 1
ATOM 1301 O O . LEU A 1 159 ? 27.818 2.725 -21.459 1.00 96.00 159 LEU A O 1
ATOM 1305 N N . VAL A 1 160 ? 26.395 1.664 -20.079 1.00 96.12 160 VAL A N 1
ATOM 1306 C CA . VAL A 1 160 ? 27.122 0.384 -20.076 1.00 96.12 160 VAL A CA 1
ATOM 1307 C C . VAL A 1 160 ? 27.283 -0.165 -21.495 1.00 96.12 160 VAL A C 1
ATOM 1309 O O . VAL A 1 160 ? 28.387 -0.549 -21.874 1.00 96.12 160 VAL A O 1
ATOM 1312 N N . ALA A 1 161 ? 26.226 -0.139 -22.311 1.00 93.94 161 ALA A N 1
ATOM 1313 C CA . ALA A 1 161 ? 26.305 -0.582 -23.702 1.00 93.94 161 ALA A CA 1
ATOM 1314 C C . ALA A 1 161 ? 27.279 0.273 -24.533 1.00 93.94 161 ALA A C 1
ATOM 1316 O O . ALA A 1 161 ? 28.059 -0.266 -25.318 1.00 93.94 161 ALA A O 1
ATOM 1317 N N . THR A 1 162 ? 27.278 1.599 -24.347 1.00 93.12 162 THR A N 1
ATOM 1318 C CA . THR A 1 162 ? 28.204 2.486 -25.068 1.00 93.12 162 THR A CA 1
ATOM 1319 C C . THR A 1 162 ? 29.657 2.261 -24.669 1.00 93.12 162 THR A C 1
ATOM 1321 O O . THR A 1 162 ? 30.514 2.207 -25.547 1.00 93.12 162 THR A O 1
ATOM 1324 N N . GLU A 1 163 ? 29.943 2.085 -23.378 1.00 92.38 163 GLU A N 1
ATOM 1325 C CA . GLU A 1 163 ? 31.303 1.817 -22.903 1.00 92.38 163 GLU A CA 1
ATOM 1326 C C . GLU A 1 163 ? 31.801 0.447 -23.375 1.00 92.38 163 GLU A C 1
ATOM 1328 O O . GLU A 1 163 ? 32.925 0.331 -23.866 1.00 92.38 163 GLU A O 1
ATOM 1333 N N . PHE A 1 164 ? 30.936 -0.570 -23.349 1.00 92.88 164 PHE A N 1
ATOM 1334 C CA . PHE A 1 164 ? 31.256 -1.895 -23.876 1.00 92.88 164 PHE A CA 1
ATOM 1335 C C . PHE A 1 164 ? 31.599 -1.857 -25.377 1.00 92.88 164 PHE A C 1
ATOM 1337 O O . PHE A 1 164 ? 32.618 -2.405 -25.805 1.00 92.88 164 PHE A O 1
ATOM 1344 N N . LEU A 1 165 ? 30.799 -1.157 -26.189 1.00 92.25 165 LEU A N 1
ATOM 1345 C CA . LEU A 1 165 ? 31.047 -1.033 -27.630 1.00 92.25 165 LEU A CA 1
ATOM 1346 C C . LEU A 1 165 ? 32.300 -0.202 -27.951 1.00 92.25 165 LEU A C 1
ATOM 1348 O O . LEU A 1 165 ? 33.034 -0.550 -28.878 1.00 92.25 165 LEU A O 1
ATOM 1352 N N . LYS A 1 166 ? 32.589 0.859 -27.183 1.00 88.06 166 LYS A N 1
ATOM 1353 C CA . LYS A 1 166 ? 33.838 1.631 -27.323 1.00 88.06 166 LYS A CA 1
ATOM 1354 C C . LYS A 1 166 ? 35.064 0.749 -27.101 1.00 88.06 166 LYS A C 1
ATOM 1356 O O . LYS A 1 166 ? 35.995 0.794 -27.905 1.00 88.06 166 LYS A O 1
ATOM 1361 N N . GLN A 1 167 ? 35.053 -0.070 -26.047 1.00 79.00 167 GLN A N 1
ATOM 1362 C CA . GLN A 1 167 ? 36.138 -1.013 -25.775 1.00 79.00 167 GLN A CA 1
ATOM 1363 C C . GLN A 1 167 ? 36.293 -2.012 -26.925 1.00 79.00 167 GLN A C 1
ATOM 1365 O O . GLN A 1 167 ? 37.396 -2.172 -27.443 1.00 79.00 167 GLN A O 1
ATOM 1370 N N . PHE A 1 168 ? 35.198 -2.616 -27.395 1.00 76.31 168 PHE A N 1
ATOM 1371 C CA . PHE A 1 168 ? 35.235 -3.575 -28.502 1.00 76.31 168 PHE A CA 1
ATOM 1372 C C . PHE A 1 168 ? 35.845 -2.986 -29.787 1.00 76.31 168 PHE A C 1
ATOM 1374 O O . PHE A 1 168 ? 36.712 -3.605 -30.406 1.00 76.31 168 PHE A O 1
ATOM 1381 N N . ILE A 1 169 ? 35.453 -1.764 -30.166 1.00 74.12 169 ILE A N 1
ATOM 1382 C CA . ILE A 1 169 ? 36.013 -1.073 -31.337 1.00 74.12 169 ILE A CA 1
ATOM 1383 C C . ILE A 1 169 ? 37.498 -0.757 -31.115 1.00 74.12 169 ILE A C 1
ATOM 1385 O O . ILE A 1 169 ? 38.313 -1.015 -32.000 1.00 74.12 169 ILE A O 1
ATOM 1389 N N . SER A 1 170 ? 37.879 -0.267 -29.933 1.00 61.28 170 SER A N 1
ATOM 1390 C CA . SER A 1 170 ? 39.278 0.041 -29.618 1.00 61.28 170 SER A CA 1
ATOM 1391 C C . SER A 1 170 ? 40.177 -1.202 -29.688 1.00 61.28 170 SER A C 1
ATOM 1393 O O . SER A 1 170 ? 41.254 -1.151 -30.283 1.00 61.28 170 SER A O 1
ATOM 1395 N N . TYR A 1 171 ? 39.738 -2.344 -29.152 1.00 56.88 171 TYR A N 1
ATOM 1396 C CA . TYR A 1 171 ? 40.497 -3.598 -29.230 1.00 56.88 171 TYR A CA 1
ATOM 1397 C C . TYR A 1 171 ? 40.529 -4.186 -30.646 1.00 56.88 171 TYR A C 1
ATOM 1399 O O . TYR A 1 171 ? 41.546 -4.756 -31.040 1.00 56.88 171 TYR A O 1
ATOM 1407 N N . SER A 1 172 ? 39.473 -4.004 -31.445 1.00 53.78 172 SER A N 1
ATOM 1408 C CA . SER A 1 172 ? 39.454 -4.433 -32.850 1.00 53.78 172 SER A CA 1
ATOM 1409 C C . SER A 1 172 ? 40.441 -3.635 -33.719 1.00 53.78 172 SER A C 1
ATOM 1411 O O . SER A 1 172 ? 41.104 -4.207 -34.584 1.00 53.78 172 SER A O 1
ATOM 1413 N N . TRP A 1 173 ? 40.634 -2.341 -33.439 1.00 49.19 173 TRP A N 1
ATOM 1414 C CA . TRP A 1 173 ? 41.611 -1.504 -34.148 1.00 49.19 173 TRP A CA 1
ATOM 1415 C C . TRP A 1 173 ? 43.065 -1.758 -33.719 1.00 49.19 173 TRP A C 1
ATOM 1417 O O . TRP A 1 173 ? 43.951 -1.790 -34.571 1.00 49.19 173 TRP A O 1
ATOM 1427 N N . VAL A 1 174 ? 43.327 -2.011 -32.431 1.00 51.44 174 VAL A N 1
ATOM 1428 C CA . VAL A 1 174 ? 44.685 -2.330 -31.939 1.00 51.44 174 VAL A CA 1
ATOM 1429 C C . VAL A 1 174 ? 45.085 -3.776 -32.281 1.00 51.44 174 VAL A C 1
ATOM 1431 O O . VAL A 1 174 ? 46.208 -4.026 -32.724 1.00 51.44 174 VAL A O 1
ATOM 1434 N N . GLY A 1 175 ? 44.157 -4.733 -32.182 1.00 45.69 175 GLY A N 1
ATOM 1435 C CA . GLY A 1 175 ? 44.365 -6.125 -32.605 1.00 45.69 175 GLY A CA 1
ATOM 1436 C C . GLY A 1 175 ? 44.457 -6.297 -34.127 1.00 45.69 175 GLY A C 1
ATOM 1437 O O . GLY A 1 175 ? 45.143 -7.201 -34.609 1.00 45.69 175 GLY A O 1
ATOM 1438 N N . GLY A 1 176 ? 43.845 -5.391 -34.895 1.00 46.28 176 GLY A N 1
ATOM 1439 C CA . GLY A 1 176 ? 43.951 -5.340 -36.353 1.00 46.28 176 GLY A CA 1
ATOM 1440 C C . GLY A 1 176 ? 45.339 -4.946 -36.868 1.00 46.28 176 GLY A C 1
ATOM 1441 O O . GLY A 1 176 ? 45.668 -5.274 -38.004 1.00 46.28 176 GLY A O 1
ATOM 1442 N N . TRP A 1 177 ? 46.184 -4.309 -36.050 1.00 42.09 177 TRP A N 1
ATOM 1443 C CA . TRP A 1 177 ? 47.529 -3.892 -36.470 1.00 42.09 177 TRP A CA 1
ATOM 1444 C C . TRP A 1 177 ? 48.628 -4.916 -36.140 1.00 42.09 177 TRP A C 1
ATOM 1446 O O . TRP A 1 177 ? 49.581 -5.058 -36.910 1.00 42.09 177 TRP A O 1
ATOM 1456 N N . LEU A 1 178 ? 48.466 -5.709 -35.071 1.00 42.12 178 LEU A N 1
ATOM 1457 C CA . LEU A 1 178 ? 49.360 -6.844 -34.782 1.00 42.12 178 LEU A CA 1
ATOM 1458 C C . LEU A 1 178 ? 48.937 -8.152 -35.482 1.00 42.12 178 LEU A C 1
ATOM 1460 O O . LEU A 1 178 ? 49.797 -8.957 -35.835 1.00 42.12 178 LEU A O 1
ATOM 1464 N N . GLY A 1 179 ? 47.641 -8.360 -35.747 1.00 45.62 179 GLY A N 1
ATOM 1465 C CA . GLY A 1 179 ? 47.134 -9.572 -36.406 1.00 45.62 179 GLY A CA 1
ATOM 1466 C C . GLY A 1 179 ? 47.323 -9.611 -37.929 1.00 45.62 179 GLY A C 1
ATOM 1467 O O . GLY A 1 179 ? 47.432 -10.693 -38.505 1.00 45.62 179 GLY A O 1
ATOM 1468 N N . PHE A 1 180 ? 47.420 -8.456 -38.599 1.00 39.62 180 PHE A N 1
ATOM 1469 C CA . PHE A 1 180 ? 47.616 -8.413 -40.056 1.00 39.62 180 PHE A CA 1
ATOM 1470 C C . PHE A 1 180 ? 49.081 -8.555 -40.489 1.00 39.62 180 PHE A C 1
ATOM 1472 O O . PHE A 1 180 ? 49.342 -9.073 -41.573 1.00 39.62 180 PHE A O 1
ATOM 1479 N N . ASN A 1 181 ? 50.045 -8.165 -39.647 1.00 43.53 181 ASN A N 1
ATOM 1480 C CA . ASN A 1 181 ? 51.469 -8.240 -40.000 1.00 43.53 181 ASN A CA 1
ATOM 1481 C C . ASN A 1 181 ? 52.089 -9.632 -39.785 1.00 43.53 181 ASN A C 1
ATOM 1483 O O . ASN A 1 181 ? 53.030 -9.989 -40.490 1.00 43.53 181 ASN A O 1
ATOM 1487 N N . SER A 1 182 ? 51.542 -10.457 -38.886 1.00 43.69 182 SER A N 1
ATOM 1488 C CA . SER A 1 182 ? 52.044 -11.827 -38.679 1.00 43.69 182 SER A CA 1
ATOM 1489 C C . SER A 1 182 ? 51.522 -12.819 -39.735 1.00 43.69 182 SER A C 1
ATOM 1491 O O . SER A 1 182 ? 52.232 -13.731 -40.158 1.00 43.69 182 SER A O 1
ATOM 1493 N N . CYS A 1 183 ? 50.310 -12.604 -40.261 1.00 43.06 183 CYS A N 1
ATOM 1494 C CA . CYS A 1 183 ? 49.712 -13.514 -41.244 1.00 43.06 183 CYS A CA 1
ATOM 1495 C C . CYS A 1 183 ? 50.191 -13.256 -42.690 1.00 43.06 183 CYS A C 1
ATOM 1497 O O . CYS A 1 183 ? 50.255 -14.183 -43.499 1.00 43.06 183 CYS A O 1
ATOM 1499 N N . PHE A 1 184 ? 50.604 -12.024 -43.018 1.00 40.38 184 PHE A N 1
ATOM 1500 C CA . PHE A 1 184 ? 51.122 -11.700 -44.355 1.00 40.38 184 PHE A CA 1
ATOM 1501 C C . PHE A 1 184 ? 52.515 -12.299 -44.623 1.00 40.38 184 PHE A C 1
ATOM 1503 O O . PHE A 1 184 ? 52.831 -12.617 -45.768 1.00 40.38 184 PHE A O 1
ATOM 1510 N N . SER A 1 185 ? 53.327 -12.525 -43.584 1.00 47.47 185 SER A N 1
ATOM 1511 C CA . SER A 1 185 ? 54.665 -13.120 -43.733 1.00 47.47 185 SER A CA 1
ATOM 1512 C C . SER A 1 185 ? 54.604 -14.632 -44.003 1.00 47.47 185 SER A C 1
ATOM 1514 O O . SER A 1 185 ? 55.274 -15.136 -44.907 1.00 47.47 185 SER A O 1
ATOM 1516 N N . LEU A 1 186 ? 53.717 -15.358 -43.309 1.00 49.38 186 LEU A N 1
ATOM 1517 C CA . LEU A 1 186 ? 53.542 -16.800 -43.527 1.00 49.38 186 LEU A CA 1
ATOM 1518 C C . LEU A 1 186 ? 52.878 -17.123 -44.875 1.00 49.38 186 LEU A C 1
ATOM 1520 O O . LEU A 1 186 ? 53.246 -18.102 -45.519 1.00 49.38 186 LEU A O 1
ATOM 1524 N N . ALA A 1 187 ? 51.938 -16.293 -45.340 1.00 51.53 187 ALA A N 1
ATOM 1525 C CA . ALA A 1 187 ? 51.286 -16.502 -46.633 1.00 51.53 187 ALA A CA 1
ATOM 1526 C C . ALA A 1 187 ? 52.243 -16.276 -47.820 1.00 51.53 187 ALA A C 1
ATOM 1528 O O . ALA A 1 187 ? 52.198 -17.026 -48.796 1.00 51.53 187 ALA A O 1
ATOM 1529 N N . VAL A 1 188 ? 53.150 -15.294 -47.729 1.00 53.50 188 VAL A N 1
ATOM 1530 C CA . VAL A 1 188 ? 54.172 -15.043 -48.763 1.00 53.50 188 VAL A CA 1
ATOM 1531 C C . VAL A 1 188 ? 55.240 -16.142 -48.766 1.00 53.50 188 VAL A C 1
ATOM 1533 O O . VAL A 1 188 ? 55.625 -16.602 -49.841 1.00 53.50 188 VAL A O 1
ATOM 1536 N N . LEU A 1 189 ? 55.657 -16.641 -47.597 1.00 50.44 189 LEU A N 1
ATOM 1537 C CA . LEU A 1 189 ? 56.581 -17.780 -47.508 1.00 50.44 189 LEU A CA 1
ATOM 1538 C C . LEU A 1 189 ? 55.959 -19.083 -48.038 1.00 50.44 189 LEU A C 1
ATOM 1540 O O . LEU A 1 189 ? 56.623 -19.807 -48.780 1.00 50.44 189 LEU A O 1
ATOM 1544 N N . CYS A 1 190 ? 54.675 -19.341 -47.769 1.00 47.91 190 CYS A N 1
ATOM 1545 C CA . CYS A 1 190 ? 53.964 -20.486 -48.348 1.00 47.91 190 CYS A CA 1
ATOM 1546 C C . CYS A 1 190 ? 53.782 -20.365 -49.869 1.00 47.91 190 CYS A C 1
ATOM 1548 O O . CYS A 1 190 ? 53.933 -21.361 -50.571 1.00 47.91 190 CYS A O 1
ATOM 1550 N N . PHE A 1 191 ? 53.520 -19.171 -50.412 1.00 48.72 191 PHE A N 1
ATOM 1551 C CA . PHE A 1 191 ? 53.363 -18.989 -51.864 1.00 48.72 191 PHE A CA 1
ATOM 1552 C C . PHE A 1 191 ? 54.700 -19.111 -52.625 1.00 48.72 191 PHE A C 1
ATOM 1554 O O . PHE A 1 191 ? 54.739 -19.646 -53.737 1.00 48.72 191 PHE A O 1
ATOM 1561 N N . VAL A 1 192 ? 55.812 -18.681 -52.012 1.00 52.03 192 VAL A N 1
ATOM 1562 C CA . VAL A 1 192 ? 57.175 -18.858 -52.554 1.00 52.03 192 VAL A CA 1
ATOM 1563 C C . VAL A 1 192 ? 57.635 -20.317 -52.459 1.00 52.03 192 VAL A C 1
ATOM 1565 O O . VAL A 1 192 ? 58.290 -20.803 -53.382 1.00 52.03 192 VAL A O 1
ATOM 1568 N N . ALA A 1 193 ? 57.252 -21.042 -51.404 1.00 48.91 193 ALA A N 1
ATOM 1569 C CA . ALA A 1 193 ? 57.513 -22.476 -51.285 1.00 48.91 193 ALA A CA 1
ATOM 1570 C C . ALA A 1 193 ? 56.699 -23.297 -52.304 1.00 48.91 193 ALA A C 1
ATOM 1572 O O . ALA A 1 193 ? 57.244 -24.201 -52.934 1.00 48.91 193 ALA A O 1
ATOM 1573 N N . TYR A 1 194 ? 55.433 -22.933 -52.544 1.00 45.31 194 TYR A N 1
ATOM 1574 C CA . TYR A 1 194 ? 54.579 -23.624 -53.519 1.00 45.31 194 TYR A CA 1
ATOM 1575 C C . TYR A 1 194 ? 55.003 -23.353 -54.974 1.00 45.31 194 TYR A C 1
ATOM 1577 O O . TYR A 1 194 ? 54.952 -24.250 -55.808 1.00 45.31 194 TYR A O 1
ATOM 1585 N N . SER A 1 195 ? 55.516 -22.152 -55.277 1.00 42.09 195 SER A N 1
ATOM 1586 C CA . SER A 1 195 ? 55.986 -21.799 -56.631 1.00 42.09 195 SER A CA 1
ATOM 1587 C C . SER A 1 195 ? 57.334 -22.430 -57.014 1.00 42.09 195 SER A C 1
ATOM 1589 O O . SER A 1 195 ? 57.680 -22.447 -58.192 1.00 42.09 195 SER A O 1
ATOM 1591 N N . LYS A 1 196 ? 58.103 -22.961 -56.052 1.00 39.97 196 LYS A N 1
ATOM 1592 C CA . LYS A 1 196 ? 59.364 -23.683 -56.315 1.00 39.97 196 LYS A CA 1
ATOM 1593 C C . LYS A 1 196 ? 59.185 -25.191 -56.533 1.00 39.97 196 LYS A C 1
ATOM 1595 O O . LYS A 1 196 ? 60.128 -25.834 -56.978 1.00 39.97 196 LYS A O 1
ATOM 1600 N N . MET A 1 197 ? 58.004 -25.752 -56.255 1.00 37.94 197 MET A N 1
ATOM 1601 C CA . MET A 1 197 ? 57.718 -27.183 -56.451 1.00 37.94 197 MET A CA 1
ATOM 1602 C C . MET A 1 197 ? 57.050 -27.518 -57.795 1.00 37.94 197 MET A C 1
ATOM 1604 O O . MET A 1 197 ? 56.883 -28.691 -58.109 1.00 37.94 197 MET A O 1
ATOM 1608 N N . THR A 1 198 ? 56.716 -26.524 -58.625 1.00 39.19 198 THR A N 1
ATOM 1609 C CA . THR A 1 198 ? 56.108 -26.739 -59.950 1.00 39.19 198 THR A CA 1
ATOM 1610 C C . THR A 1 198 ? 56.965 -26.153 -61.072 1.00 39.19 198 THR A C 1
ATOM 1612 O O . THR A 1 198 ? 56.539 -25.237 -61.770 1.00 39.19 198 THR A O 1
ATOM 1615 N N . THR A 1 199 ? 58.178 -26.674 -61.259 1.00 34.22 199 THR A N 1
ATOM 1616 C CA . THR A 1 199 ? 58.922 -26.529 -62.522 1.00 34.22 199 THR A CA 1
ATOM 1617 C C . THR A 1 199 ? 59.707 -27.807 -62.818 1.00 34.22 199 THR A C 1
ATOM 1619 O O . THR A 1 199 ? 60.874 -27.920 -62.452 1.00 34.22 199 THR A O 1
ATOM 1622 N N . VAL A 1 200 ? 59.066 -28.755 -63.505 1.00 33.59 200 VAL A N 1
ATOM 1623 C CA . VAL A 1 200 ? 59.746 -29.756 -64.336 1.00 33.59 200 VAL A CA 1
ATOM 1624 C C . VAL A 1 200 ? 59.103 -29.693 -65.722 1.00 33.59 200 VAL A C 1
ATOM 1626 O O . VAL A 1 200 ? 57.924 -29.981 -65.881 1.00 33.59 200 VAL A O 1
ATOM 1629 N N . GLU A 1 201 ? 59.921 -29.207 -66.656 1.00 31.06 201 GLU A N 1
ATOM 1630 C CA . GLU A 1 201 ? 59.962 -29.457 -68.102 1.00 31.06 201 GLU A CA 1
ATOM 1631 C C . GLU A 1 201 ? 58.714 -29.238 -68.978 1.00 31.06 201 GLU A C 1
ATOM 1633 O O . GLU A 1 201 ? 57.753 -29.995 -68.964 1.00 31.06 201 GLU A O 1
ATOM 1638 N N . ALA A 1 202 ? 58.822 -28.258 -69.885 1.00 26.84 202 ALA A N 1
ATOM 1639 C CA . ALA A 1 202 ? 59.083 -28.495 -71.316 1.00 26.84 202 ALA A CA 1
ATOM 1640 C C . ALA A 1 202 ? 58.364 -27.476 -72.221 1.00 26.84 202 ALA A C 1
ATOM 1642 O O . ALA A 1 202 ? 57.182 -27.191 -72.059 1.00 26.84 202 ALA A O 1
ATOM 1643 N N . GLY A 1 203 ? 59.076 -27.015 -73.256 1.00 26.59 203 GLY A N 1
ATOM 1644 C CA . GLY A 1 203 ? 58.448 -26.637 -74.527 1.00 26.59 203 GLY A CA 1
ATOM 1645 C C . GLY A 1 203 ? 58.484 -25.159 -74.905 1.00 26.59 203 GLY A C 1
ATOM 1646 O O . GLY A 1 203 ? 57.537 -24.415 -74.683 1.00 26.59 203 GLY A O 1
ATOM 1647 N N . GLN A 1 204 ? 59.569 -24.770 -75.572 1.00 26.69 204 GLN A N 1
ATOM 1648 C CA . GLN A 1 204 ? 59.744 -23.527 -76.325 1.00 26.69 204 GLN A CA 1
ATOM 1649 C C . GLN A 1 204 ? 58.607 -23.262 -77.331 1.00 26.69 204 GLN A C 1
ATOM 1651 O O . GLN A 1 204 ? 58.196 -24.171 -78.050 1.00 26.69 204 GLN A O 1
ATOM 1656 N N . LYS A 1 205 ? 58.251 -21.984 -77.529 1.00 25.72 205 LYS A N 1
ATOM 1657 C CA . LYS A 1 205 ? 58.215 -21.379 -78.873 1.00 25.72 205 LYS A CA 1
ATOM 1658 C C . LYS A 1 205 ? 58.301 -19.851 -78.825 1.00 25.72 205 LYS A C 1
ATOM 1660 O O . LYS A 1 205 ? 57.749 -19.176 -77.966 1.00 25.72 205 LYS A O 1
ATOM 1665 N N . THR A 1 206 ? 59.098 -19.377 -79.764 1.00 22.81 206 THR A N 1
ATOM 1666 C CA . THR A 1 206 ? 59.740 -18.081 -79.969 1.00 22.81 206 THR A CA 1
ATOM 1667 C C . THR A 1 206 ? 58.876 -17.130 -80.799 1.00 22.81 206 THR A C 1
ATOM 1669 O O . THR A 1 206 ? 58.217 -17.600 -81.719 1.00 22.81 206 THR A O 1
ATOM 1672 N N . GLN A 1 207 ? 58.988 -15.813 -80.563 1.00 24.58 207 GLN A N 1
ATOM 1673 C CA . GLN A 1 207 ? 59.193 -14.727 -81.562 1.00 24.58 207 GLN A CA 1
ATOM 1674 C C . GLN A 1 207 ? 59.168 -13.357 -80.835 1.00 24.58 207 GLN A C 1
ATOM 1676 O O . GLN A 1 207 ? 58.240 -13.087 -80.084 1.00 24.58 207 GLN A O 1
ATOM 1681 N N . LYS A 1 208 ? 60.303 -12.624 -80.772 1.00 22.72 208 LYS A N 1
ATOM 1682 C CA . LYS A 1 208 ? 60.716 -11.461 -81.620 1.00 22.72 208 LYS A CA 1
ATOM 1683 C C . LYS A 1 208 ? 59.677 -10.316 -81.599 1.00 22.72 208 LYS A C 1
ATOM 1685 O O . LYS A 1 208 ? 58.519 -10.583 -81.853 1.00 22.72 208 LYS A O 1
ATOM 1690 N N . SER A 1 209 ? 59.972 -9.036 -81.349 1.00 22.53 209 SER A N 1
ATOM 1691 C CA . SER A 1 209 ? 61.199 -8.232 -81.482 1.00 22.53 209 SER A CA 1
ATOM 1692 C C . SER A 1 209 ? 61.047 -6.872 -80.764 1.00 22.53 209 SER A C 1
ATOM 1694 O O . SER A 1 209 ? 59.975 -6.276 -80.760 1.00 22.53 209 SER A O 1
ATOM 1696 N N . SER A 1 210 ? 62.150 -6.389 -80.199 1.00 21.31 210 SER A N 1
ATOM 1697 C CA . SER A 1 210 ? 62.485 -5.026 -79.740 1.00 21.31 210 SER A CA 1
ATOM 1698 C C . SER A 1 210 ? 62.725 -4.052 -80.928 1.00 21.31 210 SER A C 1
ATOM 1700 O O . SER A 1 210 ? 62.649 -4.519 -82.066 1.00 21.31 210 SER A O 1
ATOM 1702 N N . PRO A 1 211 ? 63.188 -2.784 -80.766 1.00 37.94 211 PRO A N 1
ATOM 1703 C CA . PRO A 1 211 ? 63.017 -1.753 -79.719 1.00 37.94 211 PRO A CA 1
ATOM 1704 C C . PRO A 1 211 ? 62.754 -0.327 -80.307 1.00 37.94 211 PRO A C 1
ATOM 1706 O O . PRO A 1 211 ? 62.669 -0.135 -81.515 1.00 37.94 211 PRO A O 1
ATOM 1709 N N . SER A 1 212 ? 62.809 0.684 -79.427 1.00 22.45 212 SER A N 1
ATOM 1710 C CA . SER A 1 212 ? 63.433 2.014 -79.636 1.00 22.45 212 SER A CA 1
ATOM 1711 C C . SER A 1 212 ? 62.533 3.213 -79.960 1.00 22.45 212 SER A C 1
ATOM 1713 O O . SER A 1 212 ? 61.600 3.126 -80.747 1.00 22.45 212 SER A O 1
ATOM 1715 N N . GLY A 1 213 ? 62.874 4.358 -79.352 1.00 24.27 213 GLY A N 1
ATOM 1716 C CA . GLY A 1 213 ? 62.384 5.673 -79.768 1.00 24.27 213 GLY A CA 1
ATOM 1717 C C . GLY A 1 213 ? 62.213 6.675 -78.629 1.00 24.27 213 GLY A C 1
ATOM 1718 O O . GLY A 1 213 ? 61.131 6.829 -78.088 1.00 24.27 213 GLY A O 1
ATOM 1719 N N . SER A 1 214 ? 63.305 7.334 -78.266 1.00 23.83 214 SER A N 1
ATOM 1720 C CA . SER A 1 214 ? 63.475 8.377 -77.250 1.00 23.83 214 SER A CA 1
ATOM 1721 C C . SER A 1 214 ? 62.814 9.734 -77.556 1.00 23.83 214 SER A C 1
ATOM 1723 O O . SER A 1 214 ? 62.790 10.139 -78.712 1.00 23.83 214 SER A O 1
ATOM 1725 N N . ALA A 1 215 ? 62.491 10.480 -76.484 1.00 24.75 215 ALA A N 1
ATOM 1726 C CA . ALA A 1 215 ? 62.946 11.860 -76.186 1.00 24.75 215 ALA A CA 1
ATOM 1727 C C . ALA A 1 215 ? 61.858 12.905 -75.816 1.00 24.75 215 ALA A C 1
ATOM 1729 O O . ALA A 1 215 ? 61.010 13.260 -76.620 1.00 24.75 215 ALA A O 1
ATOM 1730 N N . ALA A 1 216 ? 62.000 13.409 -74.578 1.00 24.75 216 ALA A N 1
ATOM 1731 C CA . ALA A 1 216 ? 61.867 14.787 -74.065 1.00 24.75 216 ALA A CA 1
ATOM 1732 C C . ALA A 1 216 ? 60.648 15.683 -74.404 1.00 24.75 216 ALA A C 1
ATOM 1734 O O . ALA A 1 216 ? 60.472 16.101 -75.539 1.00 24.75 216 ALA A O 1
ATOM 1735 N N . ALA A 1 217 ? 59.934 16.163 -73.368 1.00 24.53 217 ALA A N 1
ATOM 1736 C CA . ALA A 1 217 ? 60.065 17.525 -72.795 1.00 24.53 217 ALA A CA 1
ATOM 1737 C C . ALA A 1 217 ? 58.876 17.896 -71.865 1.00 24.53 217 ALA A C 1
ATOM 1739 O O . ALA A 1 217 ? 57.783 17.355 -71.984 1.00 24.53 217 ALA A O 1
ATOM 1740 N N . ALA A 1 218 ? 59.144 18.798 -70.910 1.00 26.47 218 ALA A N 1
ATOM 1741 C CA . ALA A 1 218 ? 58.320 19.269 -69.781 1.00 26.47 218 ALA A CA 1
ATOM 1742 C C . ALA A 1 218 ? 56.896 19.760 -70.157 1.00 26.47 218 ALA A C 1
ATOM 1744 O O . ALA A 1 218 ? 56.666 20.200 -71.276 1.00 26.47 218 ALA A O 1
ATOM 1745 N N . THR A 1 219 ? 55.879 19.785 -69.277 1.00 23.33 219 THR A N 1
ATOM 1746 C CA . THR A 1 219 ? 55.706 20.739 -68.154 1.00 23.33 219 THR A CA 1
ATOM 1747 C C . THR A 1 219 ? 54.385 20.435 -67.402 1.00 23.33 219 THR A C 1
ATOM 1749 O O . THR A 1 219 ? 53.386 20.140 -68.050 1.00 23.33 219 THR A O 1
ATOM 1752 N N . GLY A 1 220 ? 54.334 20.610 -66.070 1.00 27.06 220 GLY A N 1
ATOM 1753 C CA . GLY A 1 220 ? 53.125 21.094 -65.369 1.00 27.06 220 GLY A CA 1
ATOM 1754 C C . GLY A 1 220 ? 52.293 20.140 -64.482 1.00 27.06 220 GLY A C 1
ATOM 1755 O O . GLY A 1 220 ? 51.723 19.157 -64.934 1.00 27.06 220 GLY A O 1
ATOM 1756 N N . SER A 1 221 ? 52.092 20.595 -63.236 1.00 25.39 221 SER A N 1
ATOM 1757 C CA . SER A 1 221 ? 51.056 20.231 -62.243 1.00 25.39 221 SER A CA 1
ATOM 1758 C C . SER A 1 221 ? 51.325 19.054 -61.276 1.00 25.39 221 SER A C 1
ATOM 1760 O O . SER A 1 221 ? 51.228 17.875 -61.616 1.00 25.39 221 SER A O 1
ATOM 1762 N N . LEU A 1 222 ? 51.563 19.421 -60.009 1.00 28.03 222 LEU A N 1
ATOM 1763 C CA . LEU A 1 222 ? 51.514 18.577 -58.813 1.00 28.03 222 LEU A CA 1
ATOM 1764 C C . LEU A 1 222 ? 50.102 17.994 -58.616 1.00 28.03 222 LEU A C 1
ATOM 1766 O O . LEU A 1 222 ? 49.167 18.713 -58.268 1.00 28.03 222 LEU A O 1
ATOM 1770 N N . LYS A 1 223 ? 49.968 16.673 -58.763 1.00 28.77 223 LYS A N 1
ATOM 1771 C CA . LYS A 1 223 ? 48.846 15.888 -58.230 1.00 28.77 223 LYS A CA 1
ATOM 1772 C C . LYS A 1 223 ? 49.386 14.896 -57.205 1.00 28.77 223 LYS A C 1
ATOM 1774 O O . LYS A 1 223 ? 50.321 14.152 -57.483 1.00 28.77 223 LYS A O 1
ATOM 1779 N N . GLN A 1 224 ? 48.797 14.924 -56.013 1.00 33.25 224 GLN A N 1
ATOM 1780 C CA . GLN A 1 224 ? 49.135 14.077 -54.872 1.00 33.25 224 GLN A CA 1
ATOM 1781 C C . GLN A 1 224 ? 49.189 12.591 -55.263 1.00 33.25 224 GLN A C 1
ATOM 1783 O O . GLN A 1 224 ? 48.196 12.006 -55.700 1.00 33.25 224 GLN A O 1
ATOM 1788 N N . SER A 1 225 ? 50.353 11.975 -55.059 1.00 27.98 225 SER A N 1
ATOM 1789 C CA . SER A 1 225 ? 50.548 10.528 -55.128 1.00 27.98 225 SER A CA 1
ATOM 1790 C C . SER A 1 225 ? 49.931 9.885 -53.884 1.00 27.98 225 SER A C 1
ATOM 1792 O O . SER A 1 225 ? 50.579 9.777 -52.843 1.00 27.98 225 SER A O 1
ATOM 1794 N N . SER A 1 226 ? 48.676 9.448 -53.982 1.00 31.55 226 SER A N 1
ATOM 1795 C CA . SER A 1 226 ? 48.141 8.446 -53.059 1.00 31.55 226 SER A CA 1
ATOM 1796 C C . SER A 1 226 ? 48.813 7.107 -53.367 1.00 31.55 226 SER A C 1
ATOM 1798 O O . SER A 1 226 ? 48.828 6.648 -54.510 1.00 31.55 226 SER A O 1
ATOM 1800 N N . GLY A 1 227 ? 49.432 6.508 -52.346 1.00 37.09 227 GLY A N 1
ATOM 1801 C CA . GLY A 1 227 ? 50.089 5.210 -52.446 1.00 37.09 227 GLY A CA 1
ATOM 1802 C C . GLY A 1 227 ? 49.133 4.172 -53.025 1.00 37.09 227 GLY A C 1
ATOM 1803 O O . GLY A 1 227 ? 48.130 3.812 -52.410 1.00 37.09 227 GLY A O 1
ATOM 1804 N N . SER A 1 228 ? 49.441 3.711 -54.235 1.00 29.36 228 SER A N 1
ATOM 1805 C CA . SER A 1 228 ? 48.695 2.670 -54.927 1.00 29.36 228 SER A CA 1
ATOM 1806 C C . SER A 1 228 ? 48.899 1.345 -54.193 1.00 29.36 228 SER A C 1
ATOM 1808 O O . SER A 1 228 ? 49.852 0.607 -54.448 1.00 29.36 228 SER A O 1
ATOM 1810 N N . PHE A 1 229 ? 48.003 1.032 -53.255 1.00 40.84 229 PHE A N 1
ATOM 1811 C CA . PHE A 1 229 ? 47.836 -0.335 -52.782 1.00 40.84 229 PHE A CA 1
ATOM 1812 C C . PHE A 1 229 ? 47.365 -1.167 -53.974 1.00 40.84 229 PHE A C 1
ATOM 1814 O O . PHE A 1 229 ? 46.217 -1.068 -54.418 1.00 40.84 229 PHE A O 1
ATOM 1821 N N . LYS A 1 230 ? 48.276 -1.978 -54.523 1.00 42.50 230 LYS A N 1
ATOM 1822 C CA . LYS A 1 230 ? 47.966 -2.972 -55.552 1.00 42.50 230 LYS A CA 1
ATOM 1823 C C . LYS A 1 230 ? 46.911 -3.928 -54.997 1.00 42.50 230 LYS A C 1
ATOM 1825 O O . LYS A 1 230 ? 47.204 -4.863 -54.261 1.00 42.50 230 LYS A O 1
ATOM 1830 N N . ARG A 1 231 ? 45.661 -3.652 -55.363 1.00 46.41 231 ARG A N 1
ATOM 1831 C CA . ARG A 1 231 ? 44.455 -4.418 -55.052 1.00 46.41 231 ARG A CA 1
ATOM 1832 C C . ARG A 1 231 ? 44.524 -5.783 -55.746 1.00 46.41 231 ARG A C 1
ATOM 1834 O O . ARG A 1 231 ? 44.001 -5.959 -56.845 1.00 46.41 231 ARG A O 1
ATOM 1841 N N . TRP A 1 232 ? 45.213 -6.736 -55.122 1.00 46.31 232 TRP A N 1
ATOM 1842 C CA . TRP A 1 232 ? 45.191 -8.147 -55.508 1.00 46.31 232 TRP A CA 1
ATOM 1843 C C . TRP A 1 232 ? 43.760 -8.672 -55.339 1.00 46.31 232 TRP A C 1
ATOM 1845 O O . TRP A 1 232 ? 43.165 -8.507 -54.279 1.00 46.31 232 TRP A O 1
ATOM 1855 N N . GLY A 1 233 ? 43.185 -9.286 -56.378 1.00 55.94 233 GLY A N 1
ATOM 1856 C CA . GLY A 1 233 ? 41.883 -9.961 -56.251 1.00 55.94 233 GLY A CA 1
ATOM 1857 C C . GLY A 1 233 ? 40.895 -9.779 -57.403 1.00 55.94 233 GLY A C 1
ATOM 1858 O O . GLY A 1 233 ? 39.692 -9.728 -57.170 1.00 55.94 233 GLY A O 1
ATOM 1859 N N . ARG A 1 234 ? 41.359 -9.686 -58.656 1.00 52.34 234 ARG A N 1
ATOM 1860 C CA . ARG A 1 234 ? 40.480 -9.624 -59.844 1.00 52.34 234 ARG A CA 1
ATOM 1861 C C . ARG A 1 234 ? 40.600 -10.826 -60.787 1.00 52.34 234 ARG A C 1
ATOM 1863 O O . ARG A 1 234 ? 40.496 -10.650 -61.995 1.00 52.34 234 ARG A O 1
ATOM 1870 N N . ARG A 1 235 ? 40.815 -12.048 -60.286 1.00 57.00 235 ARG A N 1
ATOM 1871 C CA . ARG A 1 235 ? 40.815 -13.227 -61.180 1.00 57.00 235 ARG A CA 1
ATOM 1872 C C . ARG A 1 235 ? 40.001 -14.447 -60.742 1.00 57.00 235 ARG A C 1
ATOM 1874 O O . ARG A 1 235 ? 39.842 -15.335 -61.569 1.00 57.00 235 ARG A O 1
ATOM 1881 N N . HIS A 1 236 ? 39.433 -14.510 -59.531 1.00 56.69 236 HIS A N 1
ATOM 1882 C CA . HIS A 1 236 ? 38.717 -15.720 -59.083 1.00 56.69 236 HIS A CA 1
ATOM 1883 C C . HIS A 1 236 ? 37.458 -15.371 -58.257 1.00 56.69 236 HIS A C 1
ATOM 1885 O O . HIS A 1 236 ? 37.585 -14.630 -57.276 1.00 56.69 236 HIS A O 1
ATOM 1891 N N . PRO A 1 237 ? 36.263 -15.906 -58.593 1.00 63.97 237 PRO A N 1
ATOM 1892 C CA . PRO A 1 237 ? 35.012 -15.662 -57.855 1.00 63.97 237 PRO A CA 1
ATOM 1893 C C . PRO A 1 237 ? 35.102 -15.999 -56.356 1.00 63.97 237 PRO A C 1
ATOM 1895 O O . PRO A 1 237 ? 34.564 -15.273 -55.520 1.00 63.97 237 PRO A O 1
ATOM 1898 N N . PHE A 1 238 ? 35.866 -17.040 -56.009 1.00 58.28 238 PHE A N 1
ATOM 1899 C CA . PHE A 1 238 ? 36.078 -17.507 -54.634 1.00 58.28 238 PHE A CA 1
ATOM 1900 C C . PHE A 1 238 ? 36.821 -16.505 -53.736 1.00 58.28 238 PHE A C 1
ATOM 1902 O O . PHE A 1 238 ? 36.564 -16.450 -52.539 1.00 58.28 238 PHE A O 1
ATOM 1909 N N . VAL A 1 239 ? 37.690 -15.654 -54.286 1.00 64.75 239 VAL A N 1
ATOM 1910 C CA . VAL A 1 239 ? 38.416 -14.646 -53.486 1.00 64.75 239 VAL A CA 1
ATOM 1911 C C . VAL A 1 239 ? 37.569 -13.389 -53.267 1.00 64.75 239 VAL A C 1
ATOM 1913 O O . VAL A 1 239 ? 37.699 -12.722 -52.246 1.00 64.75 239 VAL A O 1
ATOM 1916 N N . ARG A 1 240 ? 36.661 -13.078 -54.200 1.00 63.12 240 ARG A N 1
ATOM 1917 C CA . ARG A 1 240 ? 35.792 -11.895 -54.125 1.00 63.12 240 ARG A CA 1
ATOM 1918 C C . ARG A 1 240 ? 34.586 -12.095 -53.209 1.00 63.12 240 ARG A C 1
ATOM 1920 O O . ARG A 1 240 ? 34.198 -11.151 -52.530 1.00 63.12 240 ARG A O 1
ATOM 1927 N N . TYR A 1 241 ? 34.006 -13.295 -53.212 1.00 66.62 241 TYR A N 1
ATOM 1928 C CA . TYR A 1 241 ? 32.795 -13.605 -52.444 1.00 66.62 241 TYR A CA 1
ATOM 1929 C C . TYR A 1 241 ? 33.014 -14.686 -51.384 1.00 66.62 241 TYR A C 1
ATOM 1931 O O . TYR A 1 241 ? 32.381 -14.631 -50.338 1.00 66.62 241 TYR A O 1
ATOM 1939 N N . GLY A 1 242 ? 33.929 -15.633 -51.612 1.00 65.75 242 GLY A N 1
ATOM 1940 C CA . GLY A 1 242 ? 34.185 -16.737 -50.682 1.00 65.75 242 GLY A CA 1
ATOM 1941 C C . GLY A 1 242 ? 34.940 -16.296 -49.431 1.00 65.75 242 GLY A C 1
ATOM 1942 O O . GLY A 1 242 ? 34.465 -16.536 -48.335 1.00 65.75 242 GLY A O 1
ATOM 1943 N N . LEU A 1 243 ? 36.060 -15.585 -49.565 1.00 69.50 243 LEU A N 1
ATOM 1944 C CA . LEU A 1 243 ? 36.835 -15.074 -48.420 1.00 69.50 243 LEU A CA 1
ATOM 1945 C C . LEU A 1 243 ? 36.014 -14.221 -47.427 1.00 69.50 243 LEU A C 1
ATOM 1947 O O . LEU A 1 243 ? 36.075 -14.510 -46.233 1.00 69.50 243 LEU A O 1
ATOM 1951 N N . PRO A 1 244 ? 35.215 -13.230 -47.873 1.00 70.00 244 PRO A N 1
ATOM 1952 C CA . PRO A 1 244 ? 34.351 -12.479 -46.966 1.00 70.00 244 PRO A CA 1
ATOM 1953 C C . PRO A 1 244 ? 33.167 -13.298 -46.434 1.00 70.00 244 PRO A C 1
ATOM 1955 O O . PRO A 1 244 ? 32.779 -13.089 -45.295 1.00 70.00 244 PRO A O 1
ATOM 1958 N N . MET A 1 245 ? 32.606 -14.252 -47.189 1.00 69.69 245 MET A N 1
ATOM 1959 C CA . MET A 1 245 ? 31.536 -15.116 -46.662 1.00 69.69 245 MET A CA 1
ATOM 1960 C C . MET A 1 245 ? 32.053 -16.123 -45.633 1.00 69.69 245 MET A C 1
ATOM 1962 O O . MET A 1 245 ? 31.408 -16.343 -44.614 1.00 69.69 245 MET A O 1
ATOM 1966 N N . ILE A 1 246 ? 33.227 -16.712 -45.857 1.00 77.19 246 ILE A N 1
ATOM 1967 C CA . ILE A 1 246 ? 33.849 -17.670 -44.938 1.00 77.19 246 ILE A CA 1
ATOM 1968 C C . ILE A 1 246 ? 34.270 -16.954 -43.654 1.00 77.19 246 ILE A C 1
ATOM 1970 O O . ILE A 1 246 ? 34.017 -17.472 -42.572 1.00 77.19 246 ILE A O 1
ATOM 1974 N N . SER A 1 247 ? 34.833 -15.743 -43.741 1.00 75.81 247 SER A N 1
ATOM 1975 C CA . SER A 1 247 ? 35.173 -14.973 -42.541 1.00 75.81 247 SER A CA 1
ATOM 1976 C C . SER A 1 247 ? 33.931 -14.588 -41.736 1.00 75.81 247 SER A C 1
ATOM 1978 O O . SER A 1 247 ? 33.930 -14.767 -40.523 1.00 75.81 247 SER A O 1
ATOM 1980 N N . LEU A 1 248 ? 32.852 -14.147 -42.390 1.00 79.00 248 LEU A N 1
ATOM 1981 C CA . LEU A 1 248 ? 31.589 -13.798 -41.728 1.00 79.00 248 LEU A CA 1
ATOM 1982 C C . LEU A 1 248 ? 30.914 -15.034 -41.113 1.00 79.00 248 LEU A C 1
ATOM 1984 O O . LEU A 1 248 ? 30.370 -14.955 -40.017 1.00 79.00 248 LEU A O 1
ATOM 1988 N N . THR A 1 249 ? 31.023 -16.194 -41.764 1.00 77.31 249 THR A N 1
ATOM 1989 C CA . THR A 1 249 ? 30.486 -17.464 -41.250 1.00 77.31 249 THR A CA 1
ATOM 1990 C C . THR A 1 249 ? 31.285 -17.968 -40.047 1.00 77.31 249 THR A C 1
ATOM 1992 O O . THR A 1 249 ? 30.697 -18.356 -39.043 1.00 77.31 249 THR A O 1
ATOM 1995 N N . VAL A 1 250 ? 32.620 -17.927 -40.103 1.00 80.06 250 VAL A N 1
ATOM 1996 C CA . VAL A 1 250 ? 33.485 -18.406 -39.012 1.00 80.06 250 VAL A CA 1
ATOM 1997 C C . VAL A 1 250 ? 33.429 -17.465 -37.807 1.00 80.06 250 VAL A C 1
ATOM 1999 O O . VAL A 1 250 ? 33.224 -17.928 -36.686 1.00 80.06 250 VAL A O 1
ATOM 2002 N N . PHE A 1 251 ? 33.532 -16.147 -38.011 1.00 73.81 251 PHE A N 1
ATOM 2003 C CA . PHE A 1 251 ? 33.370 -15.180 -36.919 1.00 73.81 251 PHE A CA 1
ATOM 2004 C C . PHE A 1 251 ? 31.935 -15.144 -36.388 1.00 73.81 251 PHE A C 1
ATOM 2006 O O . PHE A 1 251 ? 31.741 -15.014 -35.182 1.00 73.81 251 PHE A O 1
ATOM 2013 N N . GLY A 1 252 ? 30.936 -15.314 -37.258 1.00 79.75 252 GLY A N 1
ATOM 2014 C CA . GLY A 1 252 ? 29.535 -15.429 -36.861 1.00 79.75 252 GLY A CA 1
ATOM 2015 C C . GLY A 1 252 ? 29.281 -16.655 -35.984 1.00 79.75 252 GLY A C 1
ATOM 2016 O O . GLY A 1 252 ? 28.643 -16.533 -34.943 1.00 79.75 252 GLY A O 1
ATOM 2017 N N . ALA A 1 253 ? 29.836 -17.817 -36.341 1.00 76.12 253 ALA A N 1
ATOM 2018 C CA . ALA A 1 253 ? 29.699 -19.045 -35.560 1.00 76.12 253 ALA A CA 1
ATOM 2019 C C . ALA A 1 253 ? 30.427 -18.970 -34.206 1.00 76.12 253 ALA A C 1
ATOM 2021 O O . ALA A 1 253 ? 29.866 -19.373 -33.187 1.00 76.12 253 ALA A O 1
ATOM 2022 N N . LEU A 1 254 ? 31.645 -18.415 -34.169 1.00 78.38 254 LEU A N 1
ATOM 2023 C CA . LEU A 1 254 ? 32.397 -18.242 -32.920 1.00 78.38 254 LEU A CA 1
ATOM 2024 C C . LEU A 1 254 ? 31.749 -17.198 -31.995 1.00 78.38 254 LEU A C 1
ATOM 2026 O O . LEU A 1 254 ? 31.649 -17.428 -30.789 1.00 78.38 254 LEU A O 1
ATOM 2030 N N . GLY A 1 255 ? 31.250 -16.089 -32.551 1.00 78.81 255 GLY A N 1
ATOM 2031 C CA . GLY A 1 255 ? 30.526 -15.063 -31.797 1.00 78.81 255 GLY A CA 1
ATOM 2032 C C . GLY A 1 255 ? 29.189 -15.567 -31.248 1.00 78.81 255 GLY A C 1
ATOM 2033 O O . GLY A 1 255 ? 28.866 -15.317 -30.088 1.00 78.81 255 GLY A O 1
ATOM 2034 N N . LEU A 1 256 ? 28.443 -16.347 -32.037 1.00 79.19 256 LEU A N 1
ATOM 2035 C CA . LEU A 1 256 ? 27.205 -16.978 -31.580 1.00 79.19 256 LEU A CA 1
ATOM 2036 C C . LEU A 1 256 ? 27.475 -18.026 -30.492 1.00 79.19 256 LEU A C 1
ATOM 2038 O O . LEU A 1 256 ? 26.719 -18.108 -29.528 1.00 79.19 256 LEU A O 1
ATOM 2042 N N . GLY A 1 257 ? 28.574 -18.780 -30.599 1.00 74.31 257 GLY A N 1
ATOM 2043 C CA . GLY A 1 257 ? 29.003 -19.737 -29.579 1.00 74.31 257 GLY A CA 1
ATOM 2044 C C . GLY A 1 257 ? 29.260 -19.080 -28.222 1.00 74.31 257 GLY A C 1
ATOM 2045 O O . GLY A 1 257 ? 28.754 -19.557 -27.211 1.00 74.31 257 GLY A O 1
ATOM 2046 N N . GLN A 1 258 ? 29.965 -17.945 -28.195 1.00 75.56 258 GLN A N 1
ATOM 2047 C CA . GLN A 1 258 ? 30.209 -17.191 -26.957 1.00 75.56 258 GLN A CA 1
ATOM 2048 C C . GLN A 1 258 ? 28.932 -16.572 -26.376 1.00 75.56 258 GLN A C 1
ATOM 2050 O O . GLN A 1 258 ? 28.768 -16.529 -25.159 1.00 75.56 258 GLN A O 1
ATOM 2055 N N . LEU A 1 259 ? 27.999 -16.139 -27.227 1.00 77.25 259 LEU A N 1
ATOM 2056 C CA . LEU A 1 259 ? 26.728 -15.559 -26.789 1.00 77.25 259 LEU A CA 1
ATOM 2057 C C . LEU A 1 259 ? 25.788 -16.632 -26.216 1.00 77.25 259 LEU A C 1
ATOM 2059 O O . LEU A 1 259 ? 25.165 -16.427 -25.174 1.00 77.25 259 LEU A O 1
ATOM 2063 N N . LEU A 1 260 ? 25.754 -17.815 -26.838 1.00 73.75 260 LEU A N 1
ATOM 2064 C CA . LEU A 1 260 ? 25.042 -18.980 -26.316 1.00 73.75 260 LEU A CA 1
ATOM 2065 C C . LEU A 1 260 ? 25.665 -19.479 -25.007 1.00 73.75 260 LEU A C 1
ATOM 2067 O O . LEU A 1 260 ? 24.924 -19.794 -24.077 1.00 73.75 260 LEU A O 1
ATOM 2071 N N . GLN A 1 261 ? 26.996 -19.500 -24.901 1.00 76.00 261 GLN A N 1
ATOM 2072 C CA . GLN A 1 261 ? 27.693 -19.852 -23.662 1.00 76.00 261 GLN A CA 1
ATOM 2073 C C . GLN A 1 261 ? 27.344 -18.865 -22.539 1.00 76.00 261 GLN A C 1
ATOM 2075 O O . GLN A 1 261 ? 26.891 -19.291 -21.483 1.00 76.00 261 GLN A O 1
ATOM 2080 N N . GLY A 1 262 ? 27.411 -17.556 -22.805 1.00 79.00 262 GLY A N 1
ATOM 2081 C CA . GLY A 1 262 ? 27.026 -16.527 -21.838 1.00 79.00 262 GLY A CA 1
ATOM 2082 C C . GLY A 1 262 ? 25.564 -16.638 -21.398 1.00 79.00 262 GLY A C 1
ATOM 2083 O O . GLY A 1 262 ? 25.264 -16.494 -20.218 1.00 79.00 262 GLY A O 1
ATOM 2084 N N . SER A 1 263 ? 24.646 -16.973 -22.313 1.00 75.69 263 SER A N 1
ATOM 2085 C CA . SER A 1 263 ? 23.240 -17.206 -21.953 1.00 75.69 263 SER A CA 1
ATOM 2086 C C . SER A 1 263 ? 23.048 -18.437 -21.056 1.00 75.69 263 SER A C 1
ATOM 2088 O O . SER A 1 263 ? 22.239 -18.391 -20.130 1.00 75.69 263 SER A O 1
ATOM 2090 N N . LYS A 1 264 ? 23.824 -19.509 -21.278 1.00 73.69 264 LYS A N 1
ATOM 2091 C CA . LYS A 1 264 ? 23.814 -20.716 -20.438 1.00 73.69 264 LYS A CA 1
ATOM 2092 C C . LYS A 1 264 ? 24.428 -20.459 -19.067 1.00 73.69 264 LYS A C 1
ATOM 2094 O O . LYS A 1 264 ? 23.884 -20.935 -18.079 1.00 73.69 264 LYS A O 1
ATOM 2099 N N . ASP A 1 265 ? 25.504 -19.683 -18.999 1.00 73.75 265 ASP A N 1
ATOM 2100 C CA . ASP A 1 265 ? 26.154 -19.329 -17.737 1.00 73.75 265 ASP A CA 1
ATOM 2101 C C . ASP A 1 265 ? 25.253 -18.411 -16.891 1.00 73.75 265 ASP A C 1
ATOM 2103 O O . ASP A 1 265 ? 25.140 -18.605 -15.685 1.00 73.75 265 ASP A O 1
ATOM 2107 N N . ILE A 1 266 ? 24.523 -17.477 -17.515 1.00 72.56 266 ILE A N 1
ATOM 2108 C CA . ILE A 1 266 ? 23.524 -16.636 -16.830 1.00 72.56 266 ILE A CA 1
ATOM 2109 C C . ILE A 1 266 ? 22.333 -17.468 -16.342 1.00 72.56 266 ILE A C 1
ATOM 2111 O O . ILE A 1 266 ? 21.873 -17.268 -15.218 1.00 72.56 266 ILE A O 1
ATOM 2115 N N . ALA A 1 267 ? 21.831 -18.393 -17.168 1.00 68.19 267 ALA A N 1
ATOM 2116 C CA . ALA A 1 267 ? 20.763 -19.304 -16.763 1.00 68.19 267 ALA A CA 1
ATOM 2117 C C . ALA A 1 267 ? 21.206 -20.166 -15.572 1.00 68.19 267 ALA A C 1
ATOM 2119 O O . ALA A 1 267 ? 20.489 -20.241 -14.582 1.00 68.19 267 ALA A O 1
ATOM 2120 N N . LYS A 1 268 ? 22.433 -20.699 -15.617 1.00 76.44 268 LYS A N 1
ATOM 2121 C CA . LYS A 1 268 ? 23.017 -21.484 -14.529 1.00 76.44 268 LYS A CA 1
ATOM 2122 C C . LYS A 1 268 ? 23.161 -20.680 -13.235 1.00 76.44 268 LYS A C 1
ATOM 2124 O O . LYS A 1 268 ? 22.747 -21.159 -12.193 1.00 76.44 268 LYS A O 1
ATOM 2129 N N . VAL A 1 269 ? 23.663 -19.443 -13.293 1.00 75.81 269 VAL A N 1
ATOM 2130 C CA . VAL A 1 269 ? 23.773 -18.573 -12.103 1.00 75.81 269 VAL A CA 1
ATOM 2131 C C . VAL A 1 269 ? 22.400 -18.252 -11.507 1.00 75.81 269 VAL A C 1
ATOM 2133 O O . VAL A 1 269 ? 22.260 -18.165 -10.287 1.00 75.81 269 VAL A O 1
ATOM 2136 N N . LYS A 1 270 ? 21.379 -18.064 -12.351 1.00 74.31 270 LYS A N 1
ATOM 2137 C CA . LYS A 1 270 ? 20.008 -17.828 -11.893 1.00 74.31 270 LYS A CA 1
ATOM 2138 C C . LYS A 1 270 ? 19.421 -19.078 -11.230 1.00 74.31 270 LYS A C 1
ATOM 2140 O O . LYS A 1 270 ? 18.825 -18.948 -10.164 1.00 74.31 270 LYS A O 1
ATOM 2145 N N . ASP A 1 271 ? 19.638 -20.252 -11.817 1.00 76.25 271 ASP A N 1
ATOM 2146 C CA . ASP A 1 271 ? 19.223 -21.539 -11.253 1.00 76.25 271 ASP A CA 1
ATOM 2147 C C . ASP A 1 271 ? 19.939 -21.818 -9.919 1.00 76.25 271 ASP A C 1
ATOM 2149 O O . ASP A 1 271 ? 19.285 -22.202 -8.951 1.00 76.25 271 ASP A O 1
ATOM 2153 N N . ASP A 1 272 ? 21.244 -21.538 -9.827 1.00 77.44 272 ASP A N 1
ATOM 2154 C CA . ASP A 1 272 ? 22.036 -21.658 -8.595 1.00 77.44 272 ASP A CA 1
ATOM 2155 C C . ASP A 1 272 ? 21.489 -20.718 -7.499 1.00 77.44 272 ASP A C 1
ATOM 2157 O O . ASP A 1 272 ? 21.295 -21.134 -6.358 1.00 77.44 272 ASP A O 1
ATOM 2161 N N . GLN A 1 273 ? 21.131 -19.472 -7.845 1.00 73.69 273 GLN A N 1
ATOM 2162 C CA . GLN A 1 273 ? 20.482 -18.533 -6.918 1.00 73.69 273 GLN A CA 1
ATOM 2163 C C . GLN A 1 273 ? 19.096 -19.000 -6.463 1.00 73.69 273 GLN A C 1
ATOM 2165 O O . GLN A 1 273 ? 18.743 -18.858 -5.291 1.00 73.69 273 GLN A O 1
ATOM 2170 N N . GLU A 1 274 ? 18.273 -19.512 -7.378 1.00 71.75 274 GLU A N 1
ATOM 2171 C CA . GLU A 1 274 ? 16.953 -20.043 -7.038 1.00 71.75 274 GLU A CA 1
ATOM 2172 C C . GLU A 1 274 ? 17.080 -21.275 -6.134 1.00 71.75 274 GLU A C 1
ATOM 2174 O O . GLU A 1 274 ? 16.324 -21.398 -5.165 1.00 71.75 274 GLU A O 1
ATOM 2179 N N . TRP A 1 275 ? 18.081 -22.126 -6.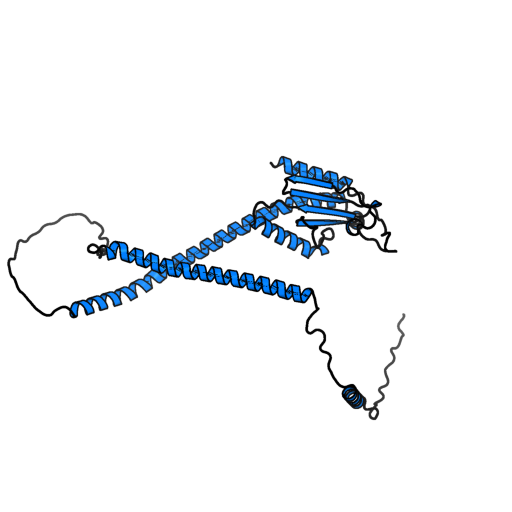377 1.00 64.81 275 TRP A N 1
ATOM 2180 C CA . TRP A 1 275 ? 18.409 -23.273 -5.536 1.00 64.81 275 TRP A CA 1
ATOM 2181 C C . TRP A 1 275 ? 18.863 -22.848 -4.138 1.00 64.81 275 TRP A C 1
ATOM 2183 O O . TRP A 1 275 ? 18.315 -23.351 -3.160 1.00 64.81 275 TRP A O 1
ATOM 2193 N N . GLU A 1 276 ? 19.755 -21.860 -4.017 1.00 73.44 276 GLU A N 1
ATOM 2194 C CA . GLU A 1 276 ? 20.173 -21.285 -2.728 1.00 73.44 276 GLU A CA 1
ATOM 2195 C C . GLU A 1 276 ? 18.992 -20.663 -1.969 1.00 73.44 276 GLU A C 1
ATOM 2197 O O . GLU A 1 276 ? 18.862 -20.812 -0.753 1.00 73.44 276 GLU A O 1
ATOM 2202 N N . ILE A 1 277 ? 18.075 -19.985 -2.663 1.00 71.31 277 ILE A N 1
ATOM 2203 C CA . ILE A 1 277 ? 16.873 -19.408 -2.047 1.00 71.31 277 ILE A CA 1
ATOM 2204 C C . ILE A 1 277 ? 15.920 -20.511 -1.571 1.00 71.31 277 ILE A C 1
ATOM 2206 O O . ILE A 1 277 ? 15.311 -20.385 -0.507 1.00 71.31 277 ILE A O 1
ATOM 2210 N N . ILE A 1 278 ? 15.770 -21.596 -2.330 1.00 65.56 278 ILE A N 1
ATOM 2211 C CA . ILE A 1 278 ? 14.958 -22.751 -1.931 1.00 65.56 278 ILE A CA 1
ATOM 2212 C C . ILE A 1 278 ? 15.618 -23.484 -0.763 1.00 65.56 278 ILE A C 1
ATOM 2214 O O . ILE A 1 278 ? 14.918 -23.846 0.180 1.00 65.56 278 ILE A O 1
ATOM 2218 N N . GLU A 1 279 ? 16.935 -23.665 -0.784 1.00 68.19 279 GLU A N 1
ATOM 2219 C CA . GLU A 1 279 ? 17.715 -24.307 0.272 1.00 68.19 279 GLU A CA 1
ATOM 2220 C C . GLU A 1 279 ? 17.661 -23.498 1.568 1.00 68.19 279 GLU A C 1
ATOM 2222 O O . GLU A 1 279 ? 17.263 -24.030 2.602 1.00 68.19 279 GLU A O 1
ATOM 2227 N N . THR A 1 280 ? 17.923 -22.191 1.514 1.00 64.25 280 THR A N 1
ATOM 2228 C CA . THR A 1 280 ? 17.785 -21.282 2.664 1.00 64.25 280 THR A CA 1
ATOM 2229 C C . THR A 1 280 ? 16.349 -21.221 3.173 1.00 64.25 280 THR A C 1
ATOM 2231 O O . THR A 1 280 ? 16.115 -21.225 4.381 1.00 64.25 280 THR A O 1
ATOM 2234 N N . ARG A 1 281 ? 15.350 -21.233 2.282 1.00 61.19 281 ARG A N 1
ATOM 2235 C CA . ARG A 1 281 ? 13.936 -21.284 2.672 1.00 61.19 281 ARG A CA 1
ATOM 2236 C C . ARG A 1 281 ? 13.565 -22.625 3.295 1.00 61.19 281 ARG A C 1
ATOM 2238 O O . ARG A 1 281 ? 12.792 -22.633 4.248 1.00 61.19 281 ARG A O 1
ATOM 2245 N N . LYS A 1 282 ? 14.100 -23.743 2.805 1.00 59.34 282 LYS A N 1
ATOM 2246 C CA . LYS A 1 282 ? 13.901 -25.095 3.353 1.00 59.34 282 LYS A CA 1
ATOM 2247 C C . LYS A 1 282 ? 14.603 -25.249 4.706 1.00 59.34 282 LYS A C 1
ATOM 2249 O O . LYS A 1 282 ? 14.006 -25.810 5.621 1.00 59.34 282 LYS A O 1
ATOM 2254 N N . ALA A 1 283 ? 15.784 -24.652 4.864 1.00 55.28 283 ALA A N 1
ATOM 2255 C CA . ALA A 1 283 ? 16.495 -24.504 6.133 1.00 55.28 283 ALA A CA 1
ATOM 2256 C C . ALA A 1 283 ? 15.732 -23.608 7.127 1.00 55.28 283 ALA A C 1
ATOM 2258 O O . ALA A 1 283 ? 15.742 -23.866 8.321 1.00 55.28 283 ALA A O 1
ATOM 2259 N N . LEU A 1 284 ? 14.999 -22.597 6.652 1.00 55.25 284 LEU A N 1
ATOM 2260 C CA . LEU A 1 284 ? 14.139 -21.755 7.495 1.00 55.25 284 LEU A CA 1
ATOM 2261 C C . LEU A 1 284 ? 12.787 -22.393 7.848 1.00 55.25 284 LEU A C 1
ATOM 2263 O O . LEU A 1 284 ? 12.180 -21.998 8.839 1.00 55.25 284 LEU A O 1
ATOM 2267 N N . SER A 1 285 ? 12.277 -23.328 7.039 1.00 54.44 285 SER A N 1
ATOM 2268 C CA . SER A 1 285 ? 10.875 -23.773 7.120 1.00 54.44 285 SER A CA 1
ATOM 2269 C C . SER A 1 285 ? 10.648 -25.199 7.620 1.00 54.44 285 SER A C 1
ATOM 2271 O O . SER A 1 285 ? 9.500 -25.642 7.603 1.00 54.44 285 SER A O 1
ATOM 2273 N N . ARG A 1 286 ? 11.657 -25.919 8.142 1.00 55.00 286 ARG A N 1
ATOM 2274 C CA . ARG A 1 286 ? 11.350 -27.191 8.835 1.00 55.00 286 ARG A CA 1
ATOM 2275 C C . ARG A 1 286 ? 12.217 -27.624 10.011 1.00 55.00 286 ARG A C 1
ATOM 2277 O O . ARG A 1 286 ? 11.738 -28.428 10.799 1.00 55.00 286 ARG A O 1
ATOM 2284 N N . THR A 1 287 ? 13.410 -27.081 10.194 1.00 51.25 287 THR A N 1
ATOM 2285 C CA . THR A 1 287 ? 14.263 -27.338 11.365 1.00 51.25 287 THR A CA 1
ATOM 2286 C C . THR A 1 287 ? 15.219 -26.162 11.483 1.00 51.25 287 THR A C 1
ATOM 2288 O O . THR A 1 287 ? 15.813 -25.798 10.476 1.00 51.25 287 THR A O 1
ATOM 2291 N N . GLY A 1 288 ? 15.354 -25.556 12.666 1.00 61.25 288 GLY A N 1
ATOM 2292 C CA . GLY A 1 288 ? 16.338 -24.494 12.915 1.00 61.25 288 GLY A CA 1
ATOM 2293 C C . GLY A 1 288 ? 17.794 -24.920 12.629 1.00 61.25 288 GLY A C 1
ATOM 2294 O O . GLY A 1 288 ? 18.023 -26.028 12.142 1.00 61.25 288 GLY A O 1
ATOM 2295 N N . PRO A 1 289 ? 18.789 -24.057 12.925 1.00 51.47 289 PRO A N 1
ATOM 2296 C CA . PRO A 1 289 ? 20.192 -24.260 12.549 1.00 51.47 289 PRO A CA 1
ATOM 2297 C C . PRO A 1 289 ? 20.683 -25.679 12.869 1.00 51.47 289 PRO A C 1
ATOM 2299 O O . PRO A 1 289 ? 20.621 -26.108 14.021 1.00 51.47 289 PRO A O 1
ATOM 2302 N N . VAL A 1 290 ? 21.173 -26.391 11.848 1.00 55.03 290 VAL A N 1
ATOM 2303 C CA . VAL A 1 290 ? 21.487 -27.837 11.880 1.00 55.03 290 VAL A CA 1
ATOM 2304 C C . VAL A 1 290 ? 22.609 -28.203 12.874 1.00 55.03 290 VAL A C 1
ATOM 2306 O O . VAL A 1 290 ? 22.777 -29.372 13.197 1.00 55.03 290 VAL A O 1
ATOM 2309 N N . ASP A 1 291 ? 23.304 -27.222 13.458 1.00 53.84 291 ASP A N 1
ATOM 2310 C CA . ASP A 1 291 ? 24.395 -27.432 14.423 1.00 53.84 291 ASP A CA 1
ATOM 2311 C C . ASP A 1 291 ? 24.203 -26.737 15.788 1.00 53.84 291 ASP A C 1
ATOM 2313 O O . ASP A 1 291 ? 25.155 -26.619 16.558 1.00 53.84 291 ASP A O 1
ATOM 2317 N N . ALA A 1 292 ? 22.996 -26.282 16.150 1.00 53.09 292 ALA A N 1
ATOM 2318 C CA . ALA A 1 292 ? 22.799 -25.613 17.447 1.00 53.09 292 ALA A CA 1
ATOM 2319 C C . ALA A 1 292 ? 22.907 -26.559 18.663 1.00 53.09 292 ALA A C 1
ATOM 2321 O O . ALA A 1 292 ? 23.103 -26.096 19.786 1.00 53.09 292 ALA A O 1
ATOM 2322 N N . TYR A 1 293 ? 22.800 -27.877 18.462 1.00 47.25 293 TYR A N 1
ATOM 2323 C CA . TYR A 1 293 ? 22.901 -28.851 19.545 1.00 47.25 293 TYR A CA 1
ATOM 2324 C C . TYR A 1 293 ? 23.559 -30.153 19.076 1.00 47.25 293 TYR A C 1
ATOM 2326 O O . TYR A 1 293 ? 22.926 -31.002 18.453 1.00 47.25 293 TYR A O 1
ATOM 2334 N N . LYS A 1 294 ? 24.845 -30.314 19.403 1.00 54.00 294 LYS A N 1
ATOM 2335 C CA . LYS A 1 294 ? 25.533 -31.611 19.388 1.00 54.00 294 LYS A CA 1
ATOM 2336 C C . LYS A 1 294 ? 25.499 -32.157 20.817 1.00 54.00 294 LYS A C 1
ATOM 2338 O O . LYS A 1 294 ? 26.303 -31.693 21.629 1.00 54.00 294 LYS A O 1
ATOM 2343 N N . PRO A 1 295 ? 24.583 -33.078 21.170 1.00 50.88 295 PRO A N 1
ATOM 2344 C CA . PRO A 1 295 ? 24.653 -33.731 22.468 1.00 50.88 295 PRO A CA 1
ATOM 2345 C C . PRO A 1 295 ? 25.963 -34.517 22.531 1.00 50.88 295 PRO A C 1
ATOM 2347 O O . PRO A 1 295 ? 26.244 -35.352 21.669 1.00 50.88 295 PRO A O 1
ATOM 2350 N N . LYS A 1 296 ? 26.800 -34.221 23.527 1.00 54.72 296 LYS A N 1
ATOM 2351 C CA . LYS A 1 296 ? 27.918 -35.099 23.861 1.00 54.72 296 LYS A CA 1
ATOM 2352 C C . LYS A 1 296 ? 27.314 -36.362 24.464 1.00 54.72 296 LYS A C 1
ATOM 2354 O O . LYS A 1 296 ? 26.674 -36.291 25.505 1.00 54.72 296 LYS A O 1
ATOM 2359 N N . ASN A 1 297 ? 27.508 -37.504 23.812 1.00 54.22 297 ASN A N 1
ATOM 2360 C CA . ASN A 1 297 ? 27.258 -38.806 24.423 1.00 54.22 297 ASN A CA 1
ATOM 2361 C C . ASN A 1 297 ? 28.451 -39.137 25.329 1.00 54.22 297 ASN A C 1
ATOM 2363 O O . ASN A 1 297 ? 29.268 -39.989 24.995 1.00 54.22 297 ASN A O 1
ATOM 2367 N N . THR A 1 298 ? 28.608 -38.393 26.419 1.00 56.97 298 THR A N 1
ATOM 2368 C CA . THR A 1 298 ? 29.526 -38.737 27.507 1.00 56.97 298 THR A CA 1
ATOM 2369 C C . THR A 1 298 ? 28.747 -39.591 28.499 1.00 56.97 298 THR A C 1
ATOM 2371 O O . THR A 1 298 ? 27.645 -39.226 28.910 1.00 56.97 298 THR A O 1
ATOM 2374 N N . SER A 1 299 ? 29.249 -40.786 28.815 1.00 66.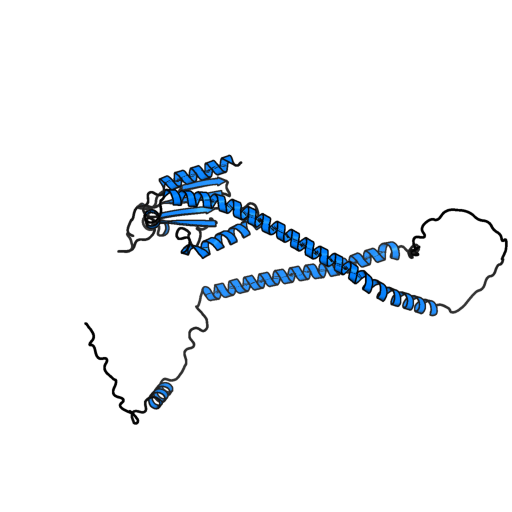81 299 SER A N 1
ATOM 2375 C CA . SER A 1 299 ? 28.605 -41.648 29.805 1.00 66.81 299 SER A CA 1
ATOM 2376 C C . SER A 1 299 ? 28.662 -40.956 31.171 1.00 66.81 299 SER A C 1
ATOM 2378 O O . SER A 1 299 ? 29.654 -40.321 31.524 1.00 66.81 299 SER A O 1
ATOM 2380 N N . ILE A 1 300 ? 27.584 -41.063 31.951 1.00 62.41 300 ILE A N 1
ATOM 2381 C CA . ILE A 1 300 ? 27.440 -40.416 33.272 1.00 62.41 300 ILE A CA 1
ATOM 2382 C C . ILE A 1 300 ? 28.618 -40.766 34.207 1.00 62.41 300 ILE A C 1
ATOM 2384 O O . ILE A 1 300 ? 29.009 -39.981 35.069 1.00 62.41 300 ILE A O 1
ATOM 2388 N N . GLU A 1 301 ? 29.224 -41.932 33.995 1.00 71.75 301 GLU A N 1
ATOM 2389 C CA . GLU A 1 301 ? 30.389 -42.438 34.721 1.00 71.75 301 GLU A CA 1
ATOM 2390 C C . GLU A 1 301 ? 31.667 -41.622 34.449 1.00 71.75 301 GLU A C 1
ATOM 2392 O O . GLU A 1 301 ? 32.441 -41.367 35.374 1.00 71.75 301 GLU A O 1
ATOM 2397 N N . GLU A 1 302 ? 31.876 -41.153 33.214 1.00 74.69 302 GLU A N 1
ATOM 2398 C CA . GLU A 1 302 ? 33.013 -40.295 32.854 1.00 74.69 302 GLU A CA 1
ATOM 2399 C C . GLU A 1 302 ? 32.855 -38.876 33.419 1.00 74.69 302 GLU A C 1
ATOM 2401 O O . GLU A 1 302 ? 33.833 -38.279 33.875 1.00 74.69 302 GLU A O 1
ATOM 2406 N N . GLU A 1 303 ? 31.627 -38.348 33.469 1.00 70.31 303 GLU A N 1
ATOM 2407 C CA . GLU A 1 303 ? 31.351 -37.034 34.065 1.00 70.31 303 GLU A CA 1
ATOM 2408 C C . GLU A 1 303 ? 31.471 -37.040 35.593 1.00 70.31 303 GLU A C 1
ATOM 2410 O O . GLU A 1 303 ? 32.020 -36.091 36.158 1.00 70.31 303 GLU A O 1
ATOM 2415 N N . LEU A 1 304 ? 31.042 -38.115 36.268 1.00 69.56 304 LEU A N 1
ATOM 2416 C CA . LEU A 1 304 ? 31.254 -38.285 37.711 1.00 69.56 304 LEU A CA 1
ATOM 2417 C C . LEU A 1 304 ? 32.743 -38.322 38.054 1.00 69.56 304 LEU A C 1
ATOM 2419 O O . LEU A 1 304 ? 33.176 -37.649 38.989 1.00 69.56 304 LEU A O 1
ATOM 2423 N N . LYS A 1 305 ? 33.541 -39.048 37.265 1.00 76.56 305 LYS A N 1
ATOM 2424 C CA . LYS A 1 305 ? 34.989 -39.136 37.476 1.00 76.56 305 LYS A CA 1
ATOM 2425 C C . LYS A 1 305 ? 35.678 -37.784 37.254 1.00 76.56 305 LYS A C 1
ATOM 2427 O O . LYS A 1 305 ? 36.512 -37.390 38.065 1.00 76.56 305 LYS A O 1
ATOM 2432 N N . ALA A 1 306 ? 35.265 -37.034 36.230 1.00 74.25 306 ALA A N 1
ATOM 2433 C CA . ALA A 1 306 ? 35.773 -35.689 35.955 1.00 74.25 306 ALA A CA 1
ATOM 2434 C C . ALA A 1 306 ? 35.331 -34.639 36.997 1.00 74.25 306 ALA A C 1
ATOM 2436 O O . ALA A 1 306 ? 36.062 -33.681 37.252 1.00 74.25 306 ALA A O 1
ATOM 2437 N N . MET A 1 307 ? 34.146 -34.784 37.604 1.00 62.78 307 MET A N 1
ATOM 2438 C CA . MET A 1 307 ? 33.719 -33.935 38.724 1.00 62.78 307 MET A CA 1
ATOM 2439 C C . MET A 1 307 ? 34.474 -34.266 40.010 1.00 62.78 307 MET A C 1
ATOM 2441 O O . MET A 1 307 ? 34.844 -33.352 40.742 1.00 62.78 307 MET A O 1
ATOM 2445 N N . GLN A 1 308 ? 34.745 -35.546 40.264 1.00 67.81 308 GLN A N 1
ATOM 2446 C CA . GLN A 1 308 ? 35.491 -35.978 41.442 1.00 67.81 308 GLN A CA 1
ATOM 2447 C C . GLN A 1 308 ? 36.964 -35.550 41.386 1.00 67.81 308 GLN A C 1
ATOM 2449 O O . GLN A 1 308 ? 37.522 -35.190 42.413 1.00 67.81 308 GLN A O 1
ATOM 2454 N N . GLU A 1 309 ? 37.564 -35.503 40.193 1.00 70.69 309 GLU A N 1
ATOM 2455 C CA . GLU A 1 309 ? 38.915 -34.961 39.978 1.00 70.69 309 GLU A CA 1
ATOM 2456 C C . GLU A 1 309 ? 38.972 -33.430 40.129 1.00 70.69 309 GLU A C 1
ATOM 2458 O O . GLU A 1 309 ? 39.956 -32.879 40.610 1.00 70.69 309 GLU A O 1
ATOM 2463 N N . LYS A 1 310 ? 37.904 -32.712 39.750 1.00 65.25 310 LYS A N 1
ATOM 2464 C CA . LYS A 1 310 ? 37.829 -31.247 39.912 1.00 65.25 310 LYS A CA 1
ATOM 2465 C C . LYS A 1 310 ? 37.541 -30.800 41.343 1.00 65.25 310 LYS A C 1
ATOM 2467 O O . LYS A 1 310 ? 37.814 -29.648 41.676 1.00 65.25 310 LYS A O 1
ATOM 2472 N N . VAL A 1 311 ? 36.955 -31.667 42.165 1.00 60.59 311 VAL A N 1
ATOM 2473 C CA . VAL A 1 311 ? 36.618 -31.382 43.563 1.00 60.59 311 VAL A CA 1
ATOM 2474 C C . VAL A 1 311 ? 37.516 -32.231 44.460 1.00 60.59 311 VAL A C 1
ATOM 2476 O O . VAL A 1 311 ? 37.079 -33.209 45.060 1.00 60.59 311 VAL A O 1
ATOM 2479 N N . ASP A 1 312 ? 38.783 -31.835 44.580 1.00 62.66 312 ASP A N 1
ATOM 2480 C CA . ASP A 1 312 ? 39.679 -32.380 45.602 1.00 62.66 312 ASP A CA 1
ATOM 2481 C C . ASP A 1 312 ? 39.264 -31.849 46.984 1.00 62.66 312 ASP A C 1
ATOM 2483 O O . ASP A 1 312 ? 39.695 -30.794 47.455 1.00 62.66 312 ASP A O 1
ATOM 2487 N N . ILE A 1 313 ? 38.394 -32.602 47.661 1.00 63.12 313 ILE A N 1
ATOM 2488 C CA . ILE A 1 313 ? 37.878 -32.291 49.008 1.00 63.12 313 ILE A CA 1
ATOM 2489 C C . ILE A 1 313 ? 39.020 -32.232 50.047 1.00 63.12 313 ILE A C 1
ATOM 2491 O O . ILE A 1 313 ? 38.902 -31.564 51.074 1.00 63.12 313 ILE A O 1
ATOM 2495 N N . ASN A 1 314 ? 40.159 -32.870 49.762 1.00 66.69 314 ASN A N 1
ATOM 2496 C CA . ASN A 1 314 ? 41.317 -32.935 50.656 1.00 66.69 314 ASN A CA 1
ATOM 2497 C C . ASN A 1 314 ? 42.219 -31.686 50.606 1.00 66.69 314 ASN A C 1
ATOM 2499 O O . ASN A 1 314 ? 43.169 -31.594 51.381 1.00 66.69 314 ASN A O 1
ATOM 2503 N N . THR A 1 315 ? 41.946 -30.719 49.722 1.00 64.19 315 THR A N 1
ATOM 2504 C CA . THR A 1 315 ? 42.741 -29.484 49.581 1.00 64.19 315 THR A CA 1
ATOM 2505 C C . THR A 1 315 ? 41.843 -28.245 49.601 1.00 64.19 315 THR A C 1
ATOM 2507 O O . THR A 1 315 ? 41.899 -27.387 48.726 1.00 64.19 315 THR A O 1
ATOM 2510 N N . TYR A 1 316 ? 40.976 -28.137 50.610 1.00 59.75 316 TYR A N 1
ATOM 2511 C CA . TYR A 1 316 ? 40.129 -26.957 50.789 1.00 59.75 316 TYR A CA 1
ATOM 2512 C C . TYR A 1 316 ? 40.862 -25.874 51.602 1.00 59.75 316 TYR A C 1
ATOM 2514 O O . TYR A 1 316 ? 40.893 -25.908 52.832 1.00 59.75 316 TYR A O 1
ATOM 2522 N N . GLU A 1 317 ? 41.472 -24.898 50.924 1.00 60.47 317 GLU A N 1
ATOM 2523 C CA . GLU A 1 317 ? 42.073 -23.728 51.578 1.00 60.47 317 GLU A CA 1
ATOM 2524 C C . GLU A 1 317 ? 40.975 -22.696 51.908 1.00 60.47 317 GLU A C 1
ATOM 2526 O O . GLU A 1 317 ? 40.410 -22.041 51.028 1.00 60.47 317 GLU A O 1
ATOM 2531 N N . TYR A 1 318 ? 40.629 -22.560 53.192 1.00 62.66 318 TYR A N 1
ATOM 2532 C CA . TYR A 1 318 ? 39.546 -21.679 53.639 1.00 62.66 318 TYR A CA 1
ATOM 2533 C C . TYR A 1 318 ? 39.944 -20.195 53.536 1.00 62.66 318 TYR A C 1
ATOM 2535 O O . TYR A 1 318 ? 40.517 -19.619 54.463 1.00 62.66 318 TYR A O 1
ATOM 2543 N N . LYS A 1 319 ? 39.608 -19.537 52.420 1.00 61.25 319 LYS A N 1
ATOM 2544 C CA . LYS A 1 319 ? 39.741 -18.077 52.272 1.00 61.25 319 LYS A CA 1
ATOM 2545 C C . LYS A 1 319 ? 38.490 -17.366 52.784 1.00 61.25 319 LYS A C 1
ATOM 2547 O O . LYS A 1 319 ? 37.397 -17.509 52.241 1.00 61.25 319 LYS A O 1
ATOM 2552 N N . LYS A 1 320 ? 38.651 -16.576 53.848 1.00 67.88 320 LYS A N 1
ATOM 2553 C CA . LYS A 1 320 ? 37.562 -15.813 54.473 1.00 67.88 320 LYS A CA 1
ATOM 2554 C C . LYS A 1 320 ? 37.111 -14.680 53.541 1.00 67.88 320 LYS A C 1
ATOM 2556 O O . LYS A 1 320 ? 37.895 -13.789 53.230 1.00 67.88 320 LYS A O 1
ATOM 2561 N N . ILE A 1 321 ? 35.849 -14.714 53.114 1.00 62.69 321 ILE A N 1
ATOM 2562 C CA . ILE A 1 321 ? 35.254 -13.703 52.225 1.00 62.69 321 ILE A CA 1
ATOM 2563 C C . ILE A 1 321 ? 35.103 -12.377 52.998 1.00 62.69 321 ILE A C 1
ATOM 2565 O O . ILE A 1 321 ? 34.508 -12.383 54.084 1.00 62.69 321 ILE A O 1
ATOM 2569 N N . PRO A 1 322 ? 35.624 -11.242 52.494 1.00 60.78 322 PRO A N 1
ATOM 2570 C CA . PRO A 1 322 ? 35.451 -9.952 53.151 1.00 60.78 322 PRO A CA 1
ATOM 2571 C C . PRO A 1 322 ? 34.000 -9.476 53.009 1.00 60.78 322 PRO A C 1
ATOM 2573 O O . PRO A 1 322 ? 33.432 -9.490 51.918 1.00 60.78 322 PRO A O 1
ATOM 2576 N N . LYS A 1 323 ? 33.388 -9.063 54.124 1.00 66.75 323 LYS A N 1
ATOM 2577 C CA . LYS A 1 323 ? 32.030 -8.501 54.141 1.00 66.75 323 LYS A CA 1
ATOM 2578 C C . LYS A 1 323 ? 32.072 -7.028 53.721 1.00 66.75 323 LYS A C 1
ATOM 2580 O O . LYS A 1 323 ? 32.929 -6.286 54.196 1.00 66.75 323 LYS A O 1
ATOM 2585 N N . LEU A 1 324 ? 31.147 -6.620 52.850 1.00 50.75 324 LEU A N 1
ATOM 2586 C CA . LEU A 1 324 ? 30.935 -5.216 52.487 1.00 50.75 324 LEU A CA 1
ATOM 2587 C C . LEU A 1 324 ? 30.441 -4.438 53.720 1.00 50.75 324 LEU A C 1
ATOM 2589 O O . LEU A 1 324 ? 29.460 -4.838 54.343 1.00 50.75 324 LEU A O 1
ATOM 2593 N N . ASN A 1 325 ? 31.108 -3.334 54.062 1.00 53.94 325 ASN A N 1
ATOM 2594 C CA . ASN A 1 325 ? 30.638 -2.406 55.089 1.00 53.94 325 ASN A CA 1
ATOM 2595 C C . ASN A 1 325 ? 29.548 -1.500 54.497 1.00 53.94 325 ASN A C 1
ATOM 2597 O O . ASN A 1 325 ? 29.850 -0.603 53.710 1.00 53.94 325 ASN A O 1
ATOM 2601 N N . GLU A 1 326 ? 28.297 -1.696 54.907 1.00 58.03 326 GLU A N 1
ATOM 2602 C CA . GLU A 1 326 ? 27.258 -0.674 54.777 1.00 58.03 326 GLU A CA 1
ATOM 2603 C C . GLU A 1 326 ? 27.504 0.396 55.843 1.00 58.03 326 GLU A C 1
ATOM 2605 O O . GLU A 1 326 ? 27.232 0.173 57.016 1.00 58.03 326 GLU A O 1
ATOM 2610 N N . ASN A 1 327 ? 28.099 1.525 55.449 1.00 48.44 327 ASN A N 1
ATOM 2611 C CA . ASN A 1 327 ? 27.961 2.812 56.136 1.00 48.44 327 ASN A CA 1
ATOM 2612 C C . ASN A 1 327 ? 28.575 3.924 55.280 1.00 48.44 327 ASN A C 1
ATOM 2614 O O . ASN A 1 327 ? 29.792 4.109 55.278 1.00 48.44 327 ASN A O 1
ATOM 2618 N N . LYS A 1 328 ? 27.715 4.666 54.572 1.00 46.53 328 LYS A N 1
ATOM 2619 C CA . LYS A 1 328 ? 27.863 6.104 54.279 1.00 46.53 328 LYS A CA 1
ATOM 2620 C C . LYS A 1 328 ? 26.546 6.650 53.717 1.00 46.53 328 LYS A C 1
ATOM 2622 O O . LYS A 1 328 ? 26.403 6.910 52.530 1.00 46.53 328 LYS A O 1
ATOM 2627 N N . SER A 1 329 ? 25.575 6.796 54.613 1.00 44.69 329 SER A N 1
ATOM 2628 C CA . SER A 1 329 ? 24.538 7.820 54.514 1.00 44.69 329 SER A CA 1
ATOM 2629 C C . SER A 1 329 ? 24.928 8.957 55.460 1.00 44.69 329 SER A C 1
ATOM 2631 O O . SER A 1 329 ? 24.704 8.860 56.667 1.00 44.69 329 SER A O 1
ATOM 2633 N N . SER A 1 330 ? 25.565 9.983 54.904 1.00 41.69 330 SER A N 1
ATOM 2634 C CA . SER A 1 330 ? 25.611 11.360 55.413 1.00 41.69 330 SER A CA 1
ATOM 2635 C C . SER A 1 330 ? 26.182 12.246 54.318 1.00 41.69 330 SER A C 1
ATOM 2637 O O . SER A 1 330 ? 27.356 11.984 53.955 1.00 41.69 330 SER A O 1
#

pLDDT: mean 73.71, std 22.57, range [21.31, 97.31]

Organism: Arabidopsis arenosa (NCBI:txid38785)

Radius of gyration: 42.53 Å; chains: 1; bounding box: 83×64×138 Å